Protein AF-A0A5C8FBL2-F1 (afdb_monomer)

Structure (mmCIF, N/CA/C/O backbone):
data_AF-A0A5C8FBL2-F1
#
_entry.id   AF-A0A5C8FBL2-F1
#
loop_
_atom_site.group_PDB
_atom_site.id
_atom_site.type_symbol
_atom_site.label_atom_id
_atom_site.label_alt_id
_atom_site.label_comp_id
_atom_site.label_asym_id
_atom_site.label_entity_id
_atom_site.label_seq_id
_atom_site.pdbx_PDB_ins_code
_atom_site.Cartn_x
_atom_site.Cartn_y
_atom_site.Cartn_z
_atom_site.occupancy
_atom_site.B_iso_or_equiv
_atom_site.auth_seq_id
_atom_site.auth_comp_id
_atom_site.auth_asym_id
_atom_site.auth_atom_id
_atom_site.pdbx_PDB_model_num
ATOM 1 N N . MET A 1 1 ? 19.009 10.288 -19.317 1.00 45.19 1 MET A N 1
ATOM 2 C CA . MET A 1 1 ? 18.402 11.246 -18.368 1.00 45.19 1 MET A CA 1
ATOM 3 C C . MET A 1 1 ? 18.361 10.587 -16.995 1.00 45.19 1 MET A C 1
ATOM 5 O O . MET A 1 1 ? 17.644 9.610 -16.837 1.00 45.19 1 MET A O 1
ATOM 9 N N . PHE A 1 2 ? 19.186 11.027 -16.040 1.00 55.94 2 PHE A N 1
ATOM 10 C CA . PHE A 1 2 ? 19.193 10.466 -14.682 1.00 55.94 2 PHE A CA 1
ATOM 11 C C . PHE A 1 2 ? 18.288 11.316 -13.788 1.00 55.94 2 PHE A C 1
ATOM 13 O O . PHE A 1 2 ? 18.667 12.413 -13.385 1.00 55.94 2 PHE A O 1
ATOM 20 N N . SER A 1 3 ? 17.079 10.833 -13.503 1.00 75.19 3 SER A N 1
ATOM 21 C CA . SER A 1 3 ? 16.195 11.489 -12.539 1.00 75.19 3 SER A CA 1
ATOM 22 C C . SER A 1 3 ? 16.611 11.152 -11.111 1.00 75.19 3 SER A C 1
ATOM 24 O O . SER A 1 3 ? 16.974 10.019 -10.788 1.00 75.19 3 SER A O 1
ATOM 26 N N . ARG A 1 4 ? 16.549 12.152 -10.226 1.00 79.38 4 ARG A N 1
ATOM 27 C CA . ARG A 1 4 ? 16.764 11.950 -8.787 1.00 79.38 4 ARG A CA 1
ATOM 28 C C . ARG A 1 4 ? 15.581 11.253 -8.114 1.00 79.38 4 ARG A C 1
ATOM 30 O O . ARG A 1 4 ? 15.785 10.664 -7.059 1.00 79.38 4 ARG A O 1
ATOM 37 N N . ARG A 1 5 ? 14.389 11.315 -8.722 1.00 85.44 5 ARG A N 1
ATOM 38 C CA . ARG A 1 5 ? 13.116 10.879 -8.122 1.00 85.44 5 ARG A CA 1
ATOM 39 C C . ARG A 1 5 ? 12.442 9.703 -8.819 1.00 85.44 5 ARG A C 1
ATOM 41 O O . ARG A 1 5 ? 11.490 9.153 -8.282 1.00 85.44 5 ARG A O 1
ATOM 48 N N . VAL A 1 6 ? 12.934 9.307 -9.989 1.00 90.56 6 VAL A N 1
ATOM 49 C CA . VAL A 1 6 ? 12.364 8.201 -10.761 1.00 90.56 6 VAL A CA 1
ATOM 50 C C . VAL A 1 6 ? 13.478 7.305 -11.282 1.00 90.56 6 VAL A C 1
ATOM 52 O O . VAL A 1 6 ? 14.479 7.777 -11.825 1.00 90.56 6 VAL A O 1
ATOM 55 N N . LEU A 1 7 ? 13.289 6.004 -11.117 1.00 92.06 7 LEU A N 1
ATOM 56 C CA . LEU A 1 7 ? 14.127 4.948 -11.654 1.00 92.06 7 LEU A CA 1
ATOM 57 C C . LEU A 1 7 ? 13.420 4.312 -12.857 1.00 92.06 7 LEU A C 1
ATOM 59 O O . LEU A 1 7 ? 12.283 3.859 -12.742 1.00 92.06 7 LEU A O 1
ATOM 63 N N . LEU A 1 8 ? 14.106 4.254 -14.000 1.00 92.50 8 LEU A N 1
ATOM 64 C CA . LEU A 1 8 ? 13.630 3.530 -15.177 1.00 92.50 8 LEU A CA 1
ATOM 65 C C . LEU A 1 8 ? 13.974 2.042 -15.043 1.00 92.50 8 LEU A C 1
ATOM 67 O O . LEU A 1 8 ? 15.145 1.675 -15.013 1.00 92.50 8 LEU A O 1
ATOM 71 N N . GLY A 1 9 ? 12.945 1.209 -14.968 1.00 94.00 9 GLY A N 1
ATOM 72 C CA . GLY A 1 9 ? 13.000 -0.245 -14.980 1.00 94.00 9 GLY A CA 1
ATOM 73 C C . GLY A 1 9 ? 12.877 -0.858 -16.376 1.00 94.00 9 GLY A C 1
ATOM 74 O O . GLY A 1 9 ? 12.792 -0.179 -17.404 1.00 94.00 9 GLY A O 1
ATOM 75 N N . LYS A 1 10 ? 12.843 -2.190 -16.405 1.00 94.94 10 LYS A N 1
ATOM 76 C CA . LYS A 1 10 ? 12.620 -2.991 -17.612 1.00 94.94 10 LYS A CA 1
ATOM 77 C C . LYS A 1 10 ? 11.226 -2.738 -18.177 1.00 94.94 10 LYS A C 1
ATOM 79 O O . LYS A 1 10 ? 10.290 -2.392 -17.457 1.00 94.94 10 LYS A O 1
ATOM 84 N N . TYR A 1 11 ? 11.097 -2.909 -19.491 1.00 93.38 11 TYR A N 1
ATOM 85 C CA . TYR A 1 11 ? 9.841 -2.721 -20.222 1.00 93.38 11 TYR A CA 1
ATOM 86 C C . TYR A 1 11 ? 9.174 -1.362 -19.969 1.00 93.38 11 TYR A C 1
ATOM 88 O O . TYR A 1 11 ? 7.957 -1.271 -20.034 1.00 93.38 11 TYR A O 1
ATOM 96 N N . LYS A 1 12 ? 9.960 -0.307 -19.704 1.00 91.19 12 LYS A N 1
ATOM 97 C CA . LYS A 1 12 ? 9.512 1.063 -19.392 1.00 91.19 12 LYS A CA 1
ATOM 98 C C . LYS A 1 12 ? 8.779 1.236 -18.051 1.00 91.19 12 LYS A C 1
ATOM 100 O O . LYS A 1 12 ? 8.157 2.273 -17.857 1.00 91.19 12 LYS A O 1
ATOM 105 N N . TRP A 1 13 ? 8.820 0.274 -17.129 1.00 94.06 13 TRP A N 1
ATOM 106 C CA . TRP A 1 13 ? 8.268 0.489 -15.785 1.00 94.06 13 TRP A CA 1
ATOM 107 C C . TRP A 1 13 ? 9.026 1.601 -15.066 1.00 94.06 13 TRP A C 1
ATOM 109 O O . TRP A 1 13 ? 10.252 1.586 -15.036 1.00 94.06 13 TRP A O 1
ATOM 119 N N . LEU A 1 14 ? 8.314 2.565 -14.492 1.00 93.69 14 LEU A N 1
ATOM 120 C CA . LEU A 1 14 ? 8.909 3.614 -13.670 1.00 93.69 14 LEU A CA 1
ATOM 121 C C . LEU A 1 14 ? 8.755 3.241 -12.198 1.00 93.69 14 LEU A C 1
ATOM 123 O O . LEU A 1 14 ? 7.712 2.733 -11.794 1.00 93.69 14 LEU A O 1
ATOM 127 N N . PHE A 1 15 ? 9.780 3.489 -11.393 1.00 93.44 15 PHE A N 1
ATOM 128 C CA . PHE A 1 15 ? 9.751 3.266 -9.950 1.00 93.44 15 PHE A CA 1
ATOM 129 C C . PHE A 1 15 ? 10.125 4.539 -9.211 1.00 93.44 15 PHE A C 1
ATOM 131 O O . PHE A 1 15 ? 11.036 5.261 -9.626 1.00 93.44 15 PHE A O 1
ATOM 138 N N . PHE A 1 16 ? 9.426 4.807 -8.111 1.00 89.00 16 PHE A N 1
ATOM 139 C CA . PHE A 1 16 ? 9.703 5.979 -7.303 1.00 89.00 16 PHE A CA 1
ATOM 140 C C . PHE A 1 16 ? 11.086 5.844 -6.664 1.00 89.00 16 PHE A C 1
ATOM 142 O O . PHE A 1 16 ? 11.504 4.761 -6.252 1.00 89.00 16 PHE A O 1
ATOM 149 N N . LYS A 1 17 ? 11.818 6.951 -6.594 1.00 86.06 17 LYS A N 1
ATOM 150 C CA . LYS A 1 17 ? 13.117 7.037 -5.936 1.00 86.06 17 LYS A CA 1
ATOM 151 C C . LYS A 1 17 ? 13.043 8.133 -4.883 1.00 86.06 17 LYS A C 1
ATOM 153 O O . LYS A 1 17 ? 12.970 9.314 -5.200 1.00 86.06 17 LYS A O 1
ATOM 158 N N . ASN A 1 18 ? 13.107 7.730 -3.623 1.00 78.88 18 ASN A N 1
ATOM 159 C CA . ASN A 1 18 ? 13.387 8.615 -2.494 1.00 78.88 18 ASN A CA 1
ATOM 160 C C . ASN A 1 18 ? 14.796 8.289 -1.966 1.00 78.88 18 ASN A C 1
ATOM 162 O O . ASN A 1 18 ? 15.299 7.199 -2.281 1.00 78.88 18 ASN A O 1
ATOM 166 N N . PRO A 1 19 ? 15.456 9.155 -1.170 1.00 78.38 19 PRO A N 1
ATOM 167 C CA . PRO A 1 19 ? 16.678 8.771 -0.483 1.00 78.38 19 PRO A CA 1
ATOM 168 C C . PRO A 1 19 ? 16.493 7.432 0.227 1.00 78.38 19 PRO A C 1
ATOM 170 O O . PRO A 1 19 ? 15.498 7.211 0.919 1.00 78.38 19 PRO A O 1
ATOM 173 N N . ASN A 1 20 ? 17.451 6.534 0.022 1.00 84.31 20 ASN A N 1
ATOM 174 C CA . ASN A 1 20 ? 17.518 5.211 0.630 1.00 84.31 20 ASN A CA 1
ATOM 175 C C . ASN A 1 20 ? 16.462 4.200 0.148 1.00 84.31 20 ASN A C 1
ATOM 177 O O . ASN A 1 20 ? 16.503 3.053 0.580 1.00 84.31 20 ASN A O 1
ATOM 181 N N . LEU A 1 21 ? 15.509 4.559 -0.725 1.00 86.00 21 LEU A N 1
ATOM 182 C CA . LEU A 1 21 ? 14.462 3.618 -1.156 1.00 86.00 21 LEU A CA 1
ATOM 183 C C . LEU A 1 21 ? 15.029 2.492 -2.034 1.00 86.00 21 LEU A C 1
ATOM 185 O O . LEU A 1 21 ? 14.614 1.341 -1.918 1.00 86.00 21 LEU A O 1
ATOM 189 N N . THR A 1 22 ? 16.023 2.803 -2.872 1.00 88.38 22 THR A N 1
ATOM 190 C CA . THR A 1 22 ? 16.738 1.788 -3.661 1.00 88.38 22 THR A CA 1
ATOM 191 C C . THR A 1 22 ? 17.572 0.882 -2.757 1.00 88.38 22 THR A C 1
ATOM 193 O O . THR A 1 22 ? 17.594 -0.328 -2.942 1.00 88.38 22 THR A O 1
ATOM 196 N N . GLU A 1 23 ? 18.208 1.443 -1.737 1.00 89.69 23 GLU A N 1
ATOM 197 C CA . GLU A 1 23 ? 19.008 0.730 -0.748 1.00 89.69 23 GLU A CA 1
ATOM 198 C C . GLU A 1 23 ? 18.137 -0.182 0.131 1.00 89.69 23 GLU A C 1
ATOM 200 O O . GLU A 1 23 ? 18.493 -1.340 0.365 1.00 89.69 23 GLU A O 1
ATOM 205 N N . LYS A 1 24 ? 16.950 0.293 0.531 1.00 88.81 24 LYS A N 1
ATOM 206 C CA . LYS A 1 24 ? 15.897 -0.505 1.178 1.00 88.81 24 LYS A CA 1
ATOM 207 C C . LYS A 1 24 ? 15.400 -1.622 0.264 1.00 88.81 24 LYS A C 1
ATOM 209 O O . LYS A 1 24 ? 15.220 -2.745 0.725 1.00 88.81 24 LYS A O 1
ATOM 214 N N . TYR A 1 25 ? 15.218 -1.349 -1.030 1.00 91.00 25 TYR A N 1
ATOM 215 C CA . TYR A 1 25 ? 14.858 -2.378 -2.006 1.00 91.00 25 TYR A CA 1
ATOM 216 C C . TYR A 1 25 ? 15.944 -3.450 -2.147 1.00 91.00 25 TYR A C 1
ATOM 218 O O . TYR A 1 25 ? 15.632 -4.641 -2.145 1.00 91.00 25 TYR A O 1
ATOM 226 N N . ILE A 1 26 ? 17.215 -3.039 -2.224 1.00 91.38 26 ILE A N 1
ATOM 227 C CA . ILE A 1 26 ? 18.372 -3.944 -2.237 1.00 91.38 26 ILE A CA 1
ATOM 228 C C . ILE A 1 26 ? 18.407 -4.787 -0.955 1.00 91.38 26 ILE A C 1
ATOM 230 O O . ILE A 1 26 ? 18.824 -5.941 -1.009 1.00 91.38 26 ILE A O 1
ATOM 234 N N . GLY A 1 27 ? 17.940 -4.250 0.175 1.00 89.25 27 GLY A N 1
ATOM 235 C CA . GLY A 1 27 ? 17.981 -4.911 1.479 1.00 89.25 27 GLY A CA 1
ATOM 236 C C . GLY A 1 27 ? 19.281 -4.624 2.226 1.00 89.25 27 GLY A C 1
ATOM 237 O O . GLY A 1 27 ? 19.871 -5.521 2.819 1.00 89.25 27 GLY A O 1
ATOM 238 N N . ILE A 1 28 ? 19.780 -3.388 2.144 1.00 89.06 28 ILE A N 1
ATOM 239 C CA . ILE A 1 28 ? 20.932 -2.949 2.935 1.00 89.06 28 ILE A CA 1
ATOM 240 C C . ILE A 1 28 ? 20.455 -2.655 4.363 1.00 89.06 28 ILE A C 1
ATOM 242 O O . ILE A 1 28 ? 19.719 -1.696 4.587 1.00 89.06 28 ILE A O 1
ATOM 246 N N . GLU A 1 29 ? 20.910 -3.463 5.323 1.00 85.50 29 GLU A N 1
ATOM 247 C CA . GLU A 1 29 ? 20.435 -3.473 6.717 1.00 85.50 29 GLU A CA 1
ATOM 248 C C . GLU A 1 29 ? 20.461 -2.106 7.402 1.00 85.50 29 GLU A C 1
ATOM 250 O O . GLU A 1 29 ? 19.512 -1.762 8.095 1.00 85.50 29 GLU A O 1
ATOM 255 N N . LYS A 1 30 ? 21.488 -1.285 7.141 1.00 88.69 30 LYS A N 1
ATOM 256 C CA . LYS A 1 30 ? 21.614 0.077 7.691 1.00 88.69 30 LYS A CA 1
ATOM 257 C C . LYS A 1 30 ? 20.391 0.969 7.419 1.00 88.69 30 LYS A C 1
ATOM 259 O O . LYS A 1 30 ? 20.185 1.944 8.132 1.00 88.69 30 LYS A O 1
ATOM 264 N N . TYR A 1 31 ? 19.621 0.679 6.371 1.00 87.50 31 TYR A N 1
ATOM 265 C CA . TYR A 1 31 ? 18.442 1.459 5.994 1.00 87.50 31 TYR A CA 1
ATOM 266 C C . TYR A 1 31 ? 17.117 0.815 6.421 1.00 87.50 31 TYR A C 1
ATOM 268 O O . TYR A 1 31 ? 16.059 1.368 6.113 1.00 87.50 31 TYR A O 1
ATOM 276 N N . ASN A 1 32 ? 17.155 -0.334 7.099 1.00 87.75 32 ASN A N 1
ATOM 277 C CA . ASN A 1 32 ? 15.985 -0.901 7.761 1.00 87.75 32 ASN A CA 1
ATOM 278 C C . ASN A 1 32 ? 15.735 -0.204 9.102 1.00 87.75 32 ASN A C 1
ATOM 280 O O . ASN A 1 32 ? 16.601 0.494 9.625 1.00 87.75 32 ASN A O 1
ATOM 284 N N . PHE A 1 33 ? 14.538 -0.413 9.648 1.00 91.44 33 PHE A N 1
ATOM 285 C CA . PHE A 1 33 ? 14.195 0.068 10.979 1.00 91.44 33 PHE A CA 1
ATOM 286 C C . PHE A 1 33 ? 15.082 -0.593 12.036 1.00 91.44 33 PHE A C 1
ATOM 288 O O . PHE A 1 33 ? 15.232 -1.816 12.064 1.00 91.44 33 PHE A O 1
ATOM 295 N N . THR A 1 34 ? 15.639 0.224 12.917 1.00 94.25 34 THR A N 1
ATOM 296 C CA . THR A 1 34 ? 16.277 -0.224 14.153 1.00 94.25 34 THR A CA 1
ATOM 297 C C . THR A 1 34 ? 15.224 -0.697 15.154 1.00 94.25 34 THR A C 1
ATOM 299 O O . THR A 1 34 ? 14.073 -0.264 15.115 1.00 94.25 34 THR A O 1
ATOM 302 N N . GLU A 1 35 ? 15.620 -1.534 16.111 1.00 95.56 35 GLU A N 1
ATOM 303 C CA . GLU A 1 35 ? 14.730 -1.976 17.193 1.00 95.56 35 GLU A CA 1
ATOM 304 C C . GLU A 1 35 ? 14.133 -0.792 17.969 1.00 95.56 35 GLU A C 1
ATOM 306 O O . GLU A 1 35 ? 12.939 -0.771 18.251 1.00 95.56 35 GLU A O 1
ATOM 311 N N . LYS A 1 36 ? 14.929 0.256 18.217 1.00 97.69 36 LYS A N 1
ATOM 312 C CA . LYS A 1 36 ? 14.452 1.487 18.860 1.00 97.69 36 LYS A CA 1
ATOM 313 C C . LYS A 1 36 ? 13.371 2.197 18.037 1.00 97.69 36 LYS A C 1
ATOM 315 O O . LYS A 1 36 ? 12.401 2.684 18.609 1.00 97.69 36 LYS A O 1
ATOM 320 N N . GLU A 1 37 ? 13.526 2.281 16.715 1.00 97.44 37 GLU A N 1
ATOM 321 C CA . GLU A 1 37 ? 12.506 2.877 15.838 1.00 97.44 37 GLU A CA 1
ATOM 322 C C . GLU A 1 37 ? 11.222 2.038 15.813 1.00 97.44 37 GLU A C 1
ATOM 324 O O . GLU A 1 37 ? 10.128 2.602 15.851 1.00 97.44 37 GLU A O 1
ATOM 329 N N . LEU A 1 38 ? 11.350 0.707 15.805 1.00 98.19 38 LEU A N 1
ATOM 330 C CA . LEU A 1 38 ? 10.217 -0.217 15.887 1.00 98.19 38 LEU A CA 1
ATOM 331 C C . LEU A 1 38 ? 9.467 -0.078 17.222 1.00 98.19 38 LEU A C 1
ATOM 333 O O . LEU A 1 38 ? 8.241 0.034 17.223 1.00 98.19 38 LEU A O 1
ATOM 337 N N . GLU A 1 39 ? 10.189 -0.000 18.342 1.00 98.50 39 GLU A N 1
ATOM 338 C CA . GLU A 1 39 ? 9.628 0.230 19.679 1.00 98.50 39 GLU A CA 1
ATOM 339 C C . GLU A 1 39 ? 8.892 1.574 19.772 1.00 98.50 39 GLU A C 1
ATOM 341 O O . GLU A 1 39 ? 7.763 1.636 20.262 1.00 98.50 39 GLU A O 1
ATOM 346 N N . ILE A 1 40 ? 9.484 2.655 19.249 1.00 98.50 40 ILE A N 1
ATOM 347 C CA . ILE A 1 40 ? 8.837 3.976 19.210 1.00 98.50 40 ILE A CA 1
ATOM 348 C C . ILE A 1 40 ? 7.538 3.912 18.403 1.00 98.50 40 ILE A C 1
ATOM 350 O O . ILE A 1 40 ? 6.496 4.375 18.869 1.00 98.50 40 ILE A O 1
ATOM 354 N N . ALA A 1 41 ? 7.576 3.325 17.206 1.00 98.31 41 ALA A N 1
ATOM 355 C CA . ALA A 1 41 ? 6.398 3.233 16.355 1.00 98.31 41 ALA A CA 1
ATOM 356 C C . ALA A 1 41 ? 5.294 2.368 16.985 1.00 98.31 41 ALA A C 1
ATOM 358 O O . ALA A 1 41 ? 4.127 2.761 16.963 1.00 98.31 41 ALA A O 1
ATOM 359 N N . LYS A 1 42 ? 5.659 1.243 17.614 1.00 98.62 42 LYS A N 1
ATOM 360 C CA . LYS A 1 42 ? 4.743 0.396 18.390 1.00 98.62 42 LYS A CA 1
ATOM 361 C C . LYS A 1 42 ? 4.052 1.188 19.496 1.00 98.62 42 LYS A C 1
ATOM 363 O O . LYS A 1 42 ? 2.826 1.187 19.563 1.00 98.62 42 LYS A O 1
ATOM 368 N N . ASN A 1 43 ? 4.817 1.899 20.323 1.00 98.56 43 ASN A N 1
ATOM 369 C CA . ASN A 1 43 ? 4.267 2.658 21.448 1.00 98.56 43 ASN A CA 1
ATOM 370 C C . ASN A 1 43 ? 3.352 3.798 20.977 1.00 98.56 43 ASN A C 1
ATOM 372 O O . ASN A 1 43 ? 2.297 4.015 21.570 1.00 98.56 43 ASN A O 1
ATOM 376 N N . ASN A 1 44 ? 3.693 4.465 19.871 1.00 98.50 44 ASN A N 1
ATOM 377 C CA . ASN A 1 44 ? 2.837 5.488 19.269 1.00 98.50 44 ASN A CA 1
ATOM 378 C C . ASN A 1 44 ? 1.511 4.906 18.755 1.00 98.50 44 ASN A C 1
ATOM 380 O O . ASN A 1 44 ? 0.454 5.491 18.988 1.00 98.50 44 ASN A O 1
ATOM 384 N N . LEU A 1 45 ? 1.553 3.752 18.080 1.00 98.44 45 LEU A N 1
ATOM 385 C CA . LEU A 1 45 ? 0.354 3.082 17.572 1.00 98.44 45 LEU A CA 1
ATOM 386 C C . LEU A 1 45 ? -0.542 2.569 18.709 1.00 98.44 45 LEU A C 1
ATOM 388 O O . LEU A 1 45 ? -1.758 2.735 18.635 1.00 98.44 45 LEU A O 1
ATOM 392 N N . ILE A 1 46 ? 0.042 2.003 19.774 1.00 98.56 46 ILE A N 1
ATOM 393 C CA . ILE A 1 46 ? -0.697 1.589 20.978 1.00 98.56 46 ILE A CA 1
ATOM 394 C C . ILE A 1 46 ? -1.362 2.800 21.626 1.00 98.56 46 ILE A C 1
ATOM 396 O O . ILE A 1 46 ? -2.561 2.762 21.885 1.00 98.56 46 ILE A O 1
ATOM 400 N N . HIS A 1 47 ? -0.611 3.885 21.836 1.00 98.50 47 HIS A N 1
ATOM 401 C CA . HIS A 1 47 ? -1.148 5.101 22.435 1.00 98.50 47 HIS A CA 1
ATOM 402 C C . HIS A 1 47 ? -2.328 5.648 21.624 1.00 98.50 47 HIS A C 1
ATOM 404 O O . HIS A 1 47 ? -3.398 5.889 22.177 1.00 98.50 47 HIS A O 1
ATOM 410 N N . PHE A 1 48 ? -2.170 5.768 20.302 1.00 97.94 48 PHE A N 1
ATOM 411 C CA . PHE A 1 48 ? -3.240 6.240 19.424 1.00 97.94 48 PHE A CA 1
ATOM 412 C C . PHE A 1 48 ? -4.482 5.340 19.489 1.00 97.94 48 PHE A C 1
ATOM 414 O O . PHE A 1 48 ? -5.600 5.835 19.642 1.00 97.94 48 PHE A O 1
ATOM 421 N N . ARG A 1 49 ? -4.291 4.015 19.440 1.00 97.75 49 ARG A N 1
ATOM 422 C CA . ARG A 1 49 ? -5.373 3.041 19.607 1.00 97.75 49 ARG A CA 1
ATOM 423 C C . ARG A 1 49 ? -6.080 3.221 20.947 1.00 97.75 49 ARG A C 1
ATOM 425 O O . ARG A 1 49 ? -7.308 3.224 20.980 1.00 97.75 49 ARG A O 1
ATOM 432 N N . ASP A 1 50 ? -5.336 3.350 22.042 1.00 98.25 50 ASP A N 1
ATOM 433 C CA . ASP A 1 50 ? -5.896 3.457 23.391 1.00 98.25 50 ASP A CA 1
ATOM 434 C C . ASP A 1 50 ? -6.721 4.741 23.561 1.00 98.25 50 ASP A C 1
ATOM 436 O O . ASP A 1 50 ? -7.800 4.701 24.158 1.00 98.25 50 ASP A O 1
ATOM 440 N N . GLU A 1 51 ? -6.285 5.863 22.977 1.00 98.31 51 GLU A N 1
ATOM 441 C CA . GLU A 1 51 ? -7.070 7.106 22.962 1.00 98.31 51 GLU A CA 1
ATOM 442 C C . GLU A 1 51 ? -8.384 6.968 22.175 1.00 98.31 51 GLU A C 1
ATOM 444 O O . GLU A 1 51 ? -9.422 7.476 22.610 1.00 98.31 51 GLU A O 1
ATOM 449 N N . LEU A 1 52 ? -8.377 6.246 21.048 1.00 97.00 52 LEU A N 1
ATOM 450 C CA . LEU A 1 52 ? -9.597 5.933 20.294 1.00 97.00 52 LEU A CA 1
ATOM 451 C C . LEU A 1 52 ? -10.520 4.989 21.076 1.00 97.00 52 LEU A C 1
ATOM 453 O O . LEU A 1 52 ? -11.730 5.221 21.155 1.00 97.00 52 LEU A O 1
ATOM 457 N N . LYS A 1 53 ? -9.954 3.984 21.749 1.00 96.81 53 LYS A N 1
ATOM 458 C CA . LYS A 1 53 ? -10.707 3.016 22.555 1.00 96.81 53 LYS A CA 1
ATOM 459 C C . LYS A 1 53 ? -11.436 3.676 23.728 1.00 96.81 53 LYS A C 1
ATOM 461 O O . LYS A 1 53 ? -12.576 3.307 24.002 1.00 96.81 53 LYS A O 1
ATOM 466 N N . LYS A 1 54 ? -10.856 4.706 24.365 1.00 97.88 54 LYS A N 1
ATOM 467 C CA . LYS A 1 54 ? -11.543 5.530 25.392 1.00 97.88 54 LYS A CA 1
ATOM 468 C C . LYS A 1 54 ? -12.825 6.192 24.875 1.00 97.88 54 LYS A C 1
ATOM 470 O O . LYS A 1 54 ? -13.700 6.532 25.665 1.00 97.88 54 LYS A O 1
ATOM 475 N N . LYS A 1 55 ? -12.933 6.383 23.559 1.00 96.44 55 LYS A N 1
ATOM 476 C CA . LYS A 1 55 ? -14.100 6.947 22.866 1.00 96.44 55 LYS A CA 1
ATOM 477 C C . LYS A 1 55 ? -14.964 5.871 22.197 1.00 96.44 55 LYS A C 1
ATOM 479 O O . LYS A 1 55 ? -15.842 6.216 21.414 1.00 96.44 55 LYS A O 1
ATOM 484 N N . ASN A 1 56 ? -14.728 4.591 22.503 1.00 94.81 56 ASN A N 1
ATOM 485 C CA . ASN A 1 56 ? -15.403 3.443 21.898 1.00 94.81 56 ASN A CA 1
ATOM 486 C C . ASN A 1 56 ? -15.238 3.381 20.364 1.00 94.81 56 ASN A C 1
ATOM 488 O O . ASN A 1 56 ? -16.175 3.038 19.643 1.00 94.81 56 ASN A O 1
ATOM 492 N N . ILE A 1 57 ? -14.052 3.756 19.870 1.00 94.38 57 ILE A N 1
ATOM 493 C CA . ILE A 1 57 ? -13.681 3.700 18.452 1.00 94.38 57 ILE A CA 1
ATOM 494 C C . ILE A 1 57 ? -12.645 2.589 18.263 1.00 94.38 57 ILE A C 1
ATOM 496 O O . ILE A 1 57 ? -11.574 2.621 18.873 1.00 94.38 57 ILE A O 1
ATOM 500 N N . ASP A 1 58 ? -12.957 1.627 17.395 1.00 93.81 58 ASP A N 1
ATOM 501 C CA . ASP A 1 58 ? -12.006 0.604 16.963 1.00 93.81 58 ASP A CA 1
ATOM 502 C C . ASP A 1 58 ? -10.961 1.194 16.006 1.00 93.81 58 ASP A C 1
ATOM 504 O O . ASP A 1 58 ? -11.263 2.052 15.175 1.00 93.81 58 ASP A O 1
ATOM 508 N N . PHE A 1 59 ? -9.725 0.700 16.095 1.00 95.88 59 PHE A N 1
ATOM 509 C CA . PHE A 1 59 ? -8.610 1.148 15.263 1.00 95.88 59 PHE A CA 1
ATOM 510 C C . PHE A 1 59 ? -8.083 0.015 14.382 1.00 95.88 59 PHE A C 1
ATOM 512 O O . PHE A 1 59 ? -7.773 -1.077 14.866 1.00 95.88 59 PHE A O 1
ATOM 519 N N . ILE A 1 60 ? -7.948 0.304 13.088 1.00 96.12 60 ILE A N 1
ATOM 520 C CA . ILE A 1 60 ? -7.310 -0.564 12.098 1.00 96.12 60 ILE A CA 1
ATOM 521 C C . ILE A 1 60 ? -6.180 0.232 11.456 1.00 96.12 60 ILE A C 1
ATOM 523 O O . ILE A 1 60 ? -6.381 1.361 11.010 1.00 96.12 60 ILE A O 1
ATOM 527 N N . PHE A 1 61 ? -4.997 -0.370 11.400 1.00 96.88 61 PHE A N 1
ATOM 528 C CA . PHE A 1 61 ? -3.829 0.221 10.768 1.00 96.88 61 PHE A CA 1
ATOM 529 C C . PHE A 1 61 ? -3.597 -0.419 9.397 1.00 96.88 61 PHE A C 1
ATOM 531 O O . PHE A 1 61 ? -3.353 -1.620 9.293 1.00 96.88 61 PHE A O 1
ATOM 538 N N . MET A 1 62 ? -3.702 0.381 8.341 1.00 95.00 62 MET A N 1
ATOM 539 C CA . MET A 1 62 ? -3.587 -0.071 6.955 1.00 95.00 62 MET A CA 1
ATOM 540 C C . MET A 1 62 ? -2.236 0.352 6.372 1.00 95.00 62 MET A C 1
ATOM 542 O O . MET A 1 62 ? -1.799 1.484 6.578 1.00 95.00 62 MET A O 1
ATOM 546 N N . VAL A 1 63 ? -1.567 -0.557 5.664 1.00 95.25 63 VAL A N 1
ATOM 547 C CA . VAL A 1 63 ? -0.230 -0.336 5.100 1.00 95.25 63 VAL A CA 1
ATOM 548 C C . VAL A 1 63 ? -0.234 -0.673 3.613 1.00 95.25 63 VAL A C 1
ATOM 550 O O . VAL A 1 63 ? -0.440 -1.819 3.225 1.00 95.25 63 VAL A O 1
ATOM 553 N N . CYS A 1 64 ? 0.081 0.313 2.778 1.00 93.00 64 CYS A N 1
ATOM 554 C CA . CYS A 1 64 ? 0.164 0.143 1.330 1.00 93.00 64 CYS A CA 1
ATOM 555 C C . CYS A 1 64 ? 1.553 -0.401 0.933 1.00 93.00 64 CYS A C 1
ATOM 557 O O . CYS A 1 64 ? 2.567 0.202 1.294 1.00 93.00 64 CYS A O 1
ATOM 559 N N . PRO A 1 65 ? 1.664 -1.524 0.199 1.00 93.81 65 PRO A N 1
ATOM 560 C CA . PRO A 1 65 ? 2.963 -2.042 -0.231 1.00 93.81 65 PRO A CA 1
ATOM 561 C C . PRO A 1 65 ? 3.573 -1.190 -1.352 1.00 93.81 65 PRO A C 1
ATOM 563 O O . PRO A 1 65 ? 2.878 -0.812 -2.298 1.00 93.81 65 PRO A O 1
ATOM 566 N N . ASP A 1 66 ? 4.888 -0.951 -1.319 1.00 91.69 66 ASP A N 1
ATOM 567 C CA . ASP A 1 66 ? 5.542 -0.239 -2.423 1.00 91.69 66 ASP A CA 1
ATOM 568 C C . ASP A 1 66 ? 5.542 -1.083 -3.706 1.00 91.69 66 ASP A C 1
ATOM 570 O O . ASP A 1 66 ? 5.895 -2.272 -3.706 1.00 91.69 66 ASP A O 1
ATOM 574 N N . LYS A 1 67 ? 5.284 -0.423 -4.840 1.00 94.56 67 LYS A N 1
ATOM 575 C CA . LYS A 1 67 ? 5.239 -1.035 -6.177 1.00 94.56 67 LYS A CA 1
ATOM 576 C C . LYS A 1 67 ? 6.456 -1.901 -6.504 1.00 94.56 67 LYS A C 1
ATOM 578 O O . LYS A 1 67 ? 6.318 -2.976 -7.079 1.00 94.56 67 LYS A O 1
ATOM 583 N N . GLN A 1 68 ? 7.653 -1.459 -6.125 1.00 93.00 68 GLN A N 1
ATOM 584 C CA . GLN A 1 68 ? 8.915 -2.175 -6.359 1.00 93.00 68 GLN A CA 1
ATOM 585 C C . GLN A 1 68 ? 8.987 -3.551 -5.678 1.00 93.00 68 GLN A C 1
ATOM 587 O O . GLN A 1 68 ? 9.689 -4.436 -6.164 1.00 93.00 68 GLN A O 1
ATOM 592 N N . PHE A 1 69 ? 8.251 -3.767 -4.583 1.00 93.38 69 PHE A N 1
ATOM 593 C CA . PHE A 1 69 ? 8.208 -5.058 -3.895 1.00 93.38 69 PHE A CA 1
ATOM 594 C C . PHE A 1 69 ? 7.149 -6.008 -4.453 1.00 93.38 69 PHE A C 1
ATOM 596 O O . PHE A 1 69 ? 7.280 -7.215 -4.260 1.00 93.38 69 PHE A O 1
ATOM 603 N N . ILE A 1 70 ? 6.163 -5.486 -5.186 1.00 96.06 70 ILE A N 1
ATOM 604 C CA . ILE A 1 70 ? 5.197 -6.283 -5.951 1.00 96.06 70 ILE A CA 1
ATOM 605 C C . ILE A 1 70 ? 5.773 -6.623 -7.333 1.00 96.06 70 ILE A C 1
ATOM 607 O O . ILE A 1 70 ? 5.780 -7.776 -7.755 1.00 96.06 70 ILE A O 1
ATOM 611 N N . TYR A 1 71 ? 6.344 -5.632 -8.017 1.00 96.12 71 TYR A N 1
ATOM 612 C CA . TYR A 1 71 ? 6.819 -5.712 -9.398 1.00 96.12 71 TYR A CA 1
ATOM 613 C C . TYR A 1 71 ? 8.349 -5.759 -9.526 1.00 96.12 71 TYR A C 1
ATOM 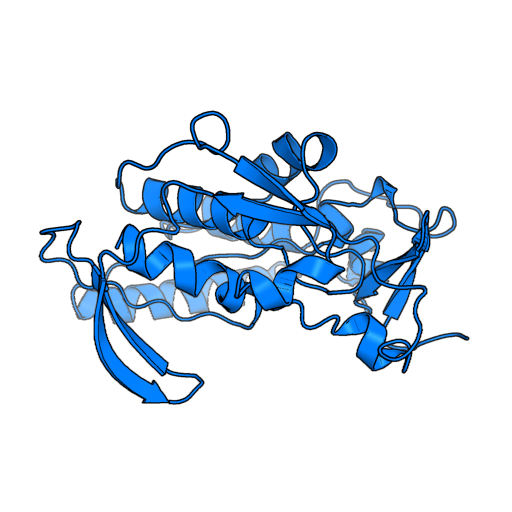615 O O . TYR A 1 71 ? 8.936 -5.205 -10.458 1.00 96.12 71 TYR A O 1
ATOM 623 N N . SER A 1 72 ? 9.009 -6.489 -8.624 1.00 94.31 72 SER A N 1
ATOM 624 C CA . SER A 1 72 ? 10.472 -6.657 -8.597 1.00 94.31 72 SER A CA 1
ATOM 625 C C . SER A 1 72 ? 11.056 -7.178 -9.917 1.00 94.31 72 SER A C 1
ATOM 627 O O . SER A 1 72 ? 12.160 -6.792 -10.297 1.00 94.31 72 SER A O 1
ATOM 629 N N . LYS A 1 73 ? 10.300 -7.991 -10.672 1.00 94.81 73 LYS A N 1
ATOM 630 C CA . LYS A 1 73 ? 10.712 -8.514 -11.988 1.00 94.81 73 LYS A CA 1
ATOM 631 C C . LYS A 1 73 ? 10.980 -7.424 -13.028 1.00 94.81 73 LYS A C 1
ATOM 633 O O . LYS A 1 73 ? 11.689 -7.690 -13.996 1.00 94.81 73 LYS A O 1
ATOM 638 N N . TYR A 1 74 ? 10.443 -6.217 -12.838 1.00 96.31 74 TYR A N 1
ATOM 639 C CA . TYR A 1 74 ? 10.666 -5.078 -13.727 1.00 96.31 74 TYR A CA 1
ATOM 640 C C . TYR A 1 74 ? 11.753 -4.118 -13.223 1.00 96.31 74 TYR A C 1
ATOM 642 O O . TYR A 1 74 ? 12.083 -3.164 -13.923 1.00 96.31 74 TYR A O 1
ATOM 650 N N . MET A 1 75 ? 12.366 -4.367 -12.063 1.00 94.88 75 MET A N 1
ATOM 651 C CA . MET A 1 75 ? 13.525 -3.592 -11.607 1.00 94.88 75 MET A CA 1
ATOM 652 C C . MET A 1 75 ? 14.753 -3.854 -12.501 1.00 94.88 75 MET A C 1
ATOM 654 O O . MET A 1 75 ? 14.886 -4.960 -13.031 1.00 94.88 75 MET A O 1
ATOM 658 N N . PRO A 1 76 ? 15.655 -2.873 -12.698 1.00 93.88 76 PRO A N 1
ATOM 659 C CA . PRO A 1 76 ? 16.856 -3.054 -13.515 1.00 93.88 76 PRO A CA 1
ATOM 660 C C . PRO A 1 76 ? 17.779 -4.163 -13.002 1.00 93.88 76 PRO A C 1
ATOM 662 O O . PRO A 1 76 ? 17.996 -4.275 -11.798 1.00 93.88 76 PRO A O 1
ATOM 665 N N . ASP A 1 77 ? 18.411 -4.911 -13.910 1.00 92.69 77 ASP A N 1
ATOM 666 C CA . ASP A 1 77 ? 19.252 -6.069 -13.553 1.00 92.69 77 ASP A CA 1
ATOM 667 C C . ASP A 1 77 ? 20.517 -5.693 -12.758 1.00 92.69 77 ASP A C 1
ATOM 669 O O . ASP A 1 77 ? 21.072 -6.515 -12.026 1.00 92.69 77 ASP A O 1
ATOM 673 N N . TYR A 1 78 ? 20.960 -4.434 -12.854 1.00 91.50 78 TYR A N 1
ATOM 674 C CA . TYR A 1 78 ? 22.074 -3.913 -12.057 1.00 91.50 78 TYR A CA 1
ATOM 675 C C . TYR A 1 78 ? 21.693 -3.637 -10.590 1.00 91.50 78 TYR A C 1
ATOM 677 O O . TYR A 1 78 ? 22.580 -3.477 -9.753 1.00 91.50 78 TYR A O 1
ATOM 685 N N . ILE A 1 79 ? 20.398 -3.607 -10.248 1.00 91.81 79 ILE A N 1
ATOM 686 C CA . ILE A 1 79 ? 19.905 -3.462 -8.871 1.00 91.81 79 ILE A CA 1
ATOM 687 C C . ILE A 1 79 ? 19.551 -4.849 -8.341 1.00 91.81 79 ILE A C 1
ATOM 689 O O . ILE A 1 79 ? 18.419 -5.324 -8.444 1.00 91.81 79 ILE A O 1
ATOM 693 N N . LYS A 1 80 ? 20.551 -5.509 -7.758 1.00 89.19 80 LYS A N 1
ATOM 694 C CA . LYS A 1 80 ? 20.400 -6.858 -7.210 1.00 89.19 80 LYS A CA 1
ATOM 695 C C . LYS A 1 80 ? 19.834 -6.811 -5.798 1.00 89.19 80 LYS A C 1
ATOM 697 O O . LYS A 1 80 ? 20.402 -6.185 -4.907 1.00 89.19 80 LYS A O 1
ATOM 702 N N . ARG A 1 81 ? 18.720 -7.509 -5.600 1.00 88.88 81 ARG A N 1
ATOM 703 C CA . ARG A 1 81 ? 18.048 -7.637 -4.309 1.00 88.88 81 ARG A CA 1
ATOM 704 C C . ARG A 1 81 ? 18.702 -8.742 -3.477 1.00 88.88 81 ARG A C 1
ATOM 706 O O . ARG A 1 81 ? 18.868 -9.852 -3.970 1.00 88.88 81 ARG A O 1
ATOM 713 N N . LYS A 1 82 ? 19.062 -8.436 -2.228 1.00 87.50 82 LYS A N 1
ATOM 714 C CA . LYS A 1 82 ? 19.684 -9.374 -1.277 1.00 87.50 82 LYS A CA 1
ATOM 715 C C . LYS A 1 82 ? 18.667 -10.170 -0.459 1.00 87.50 82 LYS A C 1
ATOM 717 O O . LYS A 1 82 ? 18.980 -11.269 -0.027 1.00 87.50 82 LYS A O 1
ATOM 722 N N . SER A 1 83 ? 17.468 -9.626 -0.241 1.00 81.38 83 SER A N 1
ATOM 723 C CA . SER A 1 83 ? 16.423 -10.251 0.581 1.00 81.38 83 SER A CA 1
ATOM 724 C C . SER A 1 83 ? 15.035 -10.045 -0.013 1.00 81.38 83 SER A C 1
ATOM 726 O O . SER A 1 83 ? 14.724 -8.968 -0.519 1.00 81.38 83 SER A O 1
ATOM 728 N N . THR A 1 84 ? 14.177 -11.061 0.080 1.00 79.06 84 THR A N 1
ATOM 729 C CA . THR A 1 84 ? 12.755 -10.991 -0.297 1.00 79.06 84 THR A CA 1
ATOM 730 C C . THR A 1 84 ? 11.893 -10.275 0.747 1.00 79.06 84 THR A C 1
ATOM 732 O O . THR A 1 84 ? 10.827 -9.758 0.388 1.00 79.06 84 THR A O 1
ATOM 735 N N . LYS A 1 85 ? 12.379 -10.161 1.991 1.00 82.94 85 LYS A N 1
ATOM 736 C CA . LYS A 1 85 ? 11.767 -9.387 3.078 1.00 82.94 85 LYS A CA 1
ATOM 737 C C . LYS A 1 85 ? 12.277 -7.944 3.036 1.00 82.94 85 LYS A C 1
ATOM 739 O O . LYS A 1 85 ? 13.474 -7.710 2.876 1.00 82.94 85 LYS A O 1
ATOM 744 N N . ASN A 1 86 ? 11.371 -6.978 3.109 1.00 86.38 86 ASN A N 1
ATOM 745 C CA . ASN A 1 86 ? 11.677 -5.549 3.092 1.00 86.38 86 ASN A CA 1
ATOM 746 C C . ASN A 1 86 ? 11.400 -4.892 4.456 1.00 86.38 86 ASN A C 1
ATOM 748 O O . ASN A 1 86 ? 10.831 -5.514 5.352 1.00 86.38 86 ASN A O 1
ATOM 752 N N . GLY A 1 87 ? 11.804 -3.628 4.616 1.00 89.19 87 GLY A N 1
ATOM 753 C CA . GLY A 1 87 ? 11.584 -2.877 5.857 1.00 89.19 87 GLY A CA 1
ATOM 754 C C . GLY A 1 87 ? 10.109 -2.778 6.266 1.00 89.19 87 GLY A C 1
ATOM 755 O O . GLY A 1 87 ? 9.811 -2.867 7.452 1.00 89.19 87 GLY A O 1
ATOM 756 N N . THR A 1 88 ? 9.187 -2.663 5.307 1.00 92.81 88 THR A N 1
ATOM 757 C CA . THR A 1 88 ? 7.737 -2.659 5.563 1.00 92.81 88 THR A CA 1
ATOM 758 C C . THR A 1 88 ? 7.255 -4.009 6.088 1.00 92.81 88 THR A C 1
ATOM 760 O O . THR A 1 88 ? 6.469 -4.042 7.026 1.00 92.81 88 THR A O 1
ATOM 763 N N . ASP A 1 89 ? 7.767 -5.124 5.560 1.00 94.38 89 ASP A N 1
ATOM 764 C CA . ASP A 1 89 ? 7.454 -6.465 6.064 1.00 94.38 89 ASP A CA 1
ATOM 765 C C . ASP A 1 89 ? 7.951 -6.640 7.503 1.00 94.38 89 ASP A C 1
ATOM 767 O O . ASP A 1 89 ? 7.218 -7.146 8.345 1.00 94.38 89 ASP A O 1
ATOM 771 N N . ILE 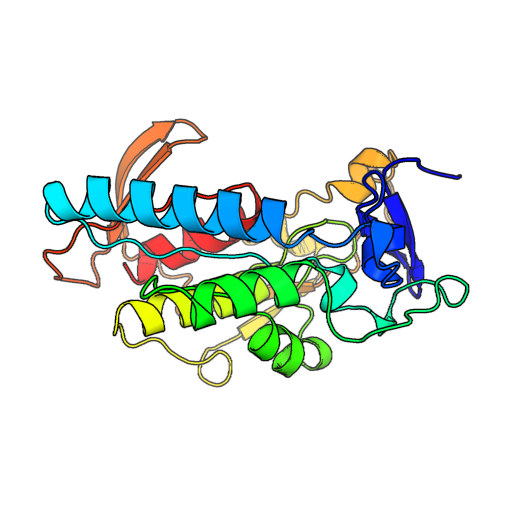A 1 90 ? 9.182 -6.191 7.791 1.00 94.19 90 ILE A N 1
ATOM 772 C CA . ILE A 1 90 ? 9.757 -6.207 9.146 1.00 94.19 90 ILE A CA 1
ATOM 773 C C . ILE A 1 90 ? 8.873 -5.398 10.095 1.00 94.19 90 ILE A C 1
ATOM 775 O O . ILE A 1 90 ? 8.518 -5.885 11.163 1.00 94.19 90 ILE A O 1
ATOM 779 N N . PHE A 1 91 ? 8.490 -4.188 9.690 1.00 96.69 91 PHE A N 1
ATOM 780 C CA . PHE A 1 91 ? 7.632 -3.314 10.477 1.00 96.69 91 PHE A CA 1
ATOM 781 C C . PHE A 1 91 ? 6.255 -3.936 10.742 1.00 96.69 91 PHE A C 1
ATOM 783 O O . PHE A 1 91 ? 5.838 -4.034 11.893 1.00 96.69 91 PHE A O 1
ATOM 790 N N . VAL A 1 92 ? 5.566 -4.409 9.699 1.00 97.31 92 VAL A N 1
ATOM 791 C CA . VAL A 1 92 ? 4.232 -5.017 9.815 1.00 97.31 92 VAL A CA 1
ATOM 792 C C . VAL A 1 92 ? 4.264 -6.262 10.698 1.00 97.31 92 VAL A C 1
ATOM 794 O O . VAL A 1 92 ? 3.407 -6.413 11.565 1.00 97.31 92 VAL A O 1
ATOM 797 N N . GLU A 1 93 ? 5.241 -7.147 10.502 1.00 97.00 93 GLU A N 1
ATOM 798 C CA . GLU A 1 93 ? 5.399 -8.353 11.319 1.00 97.00 93 GLU A CA 1
ATOM 799 C C . GLU A 1 93 ? 5.689 -8.004 12.779 1.00 97.00 93 GLU A C 1
ATOM 801 O O . GLU A 1 93 ? 5.079 -8.571 13.682 1.00 97.00 93 GLU A O 1
ATOM 806 N N . TYR A 1 94 ? 6.557 -7.020 13.015 1.00 98.19 94 TYR A N 1
ATOM 807 C CA . TYR A 1 94 ? 6.873 -6.560 14.358 1.00 98.19 94 TYR A CA 1
ATOM 808 C C . TYR A 1 94 ? 5.637 -6.000 15.079 1.00 98.19 94 TYR A C 1
ATOM 810 O O . TYR A 1 94 ? 5.381 -6.386 16.219 1.00 98.19 94 TYR A O 1
ATOM 818 N N . ILE A 1 95 ? 4.827 -5.158 14.425 1.00 98.50 95 ILE A N 1
ATOM 819 C CA . ILE A 1 95 ? 3.585 -4.638 15.022 1.00 98.50 95 ILE A CA 1
ATOM 820 C C . ILE A 1 95 ? 2.582 -5.767 15.287 1.00 98.50 95 ILE A C 1
ATOM 822 O O . ILE A 1 95 ? 2.021 -5.826 16.380 1.00 98.50 95 ILE A O 1
ATOM 826 N N . LYS A 1 96 ? 2.386 -6.692 14.338 1.00 97.75 96 LYS A N 1
ATOM 827 C CA . LYS A 1 96 ? 1.465 -7.832 14.503 1.00 97.75 96 LYS A CA 1
ATOM 828 C C . LYS A 1 96 ? 1.869 -8.770 15.644 1.00 97.75 96 LYS A C 1
ATOM 830 O O . LYS A 1 96 ? 0.998 -9.285 16.330 1.00 97.75 96 LYS A O 1
ATOM 835 N N . ASN A 1 97 ? 3.168 -8.983 15.851 1.00 98.12 97 ASN A N 1
ATOM 836 C CA . ASN A 1 97 ? 3.667 -9.901 16.879 1.00 98.12 97 ASN A CA 1
ATOM 837 C C . ASN A 1 97 ? 3.723 -9.278 18.282 1.00 98.12 97 ASN A C 1
ATOM 839 O O . ASN A 1 97 ? 3.778 -10.012 19.263 1.00 98.12 97 ASN A O 1
ATOM 843 N N . ASN A 1 98 ? 3.734 -7.945 18.387 1.00 98.31 98 ASN A N 1
ATOM 844 C CA . ASN A 1 98 ? 3.936 -7.238 19.657 1.00 98.31 98 ASN A CA 1
ATOM 845 C C . ASN A 1 98 ? 2.736 -6.377 20.083 1.00 98.31 98 ASN A C 1
ATOM 847 O O . ASN A 1 98 ? 2.831 -5.651 21.072 1.00 98.31 98 ASN A O 1
ATOM 851 N N . THR A 1 99 ? 1.626 -6.415 19.343 1.00 97.94 99 THR A N 1
ATOM 852 C CA . THR A 1 99 ? 0.406 -5.656 19.650 1.00 97.94 99 THR A CA 1
ATOM 853 C C . THR A 1 99 ? -0.844 -6.454 19.289 1.00 97.94 99 THR A C 1
ATOM 855 O O . THR A 1 99 ? -0.789 -7.404 18.515 1.00 97.94 99 THR A O 1
ATOM 858 N N . ASP A 1 100 ? -1.990 -6.024 19.807 1.00 96.69 100 ASP A N 1
ATOM 859 C CA . ASP A 1 100 ? -3.320 -6.499 19.419 1.00 96.69 100 ASP A CA 1
ATOM 860 C C . ASP A 1 100 ? -3.972 -5.617 18.333 1.00 96.69 100 ASP A C 1
ATOM 862 O O . ASP A 1 100 ? -5.176 -5.706 18.081 1.00 96.69 100 ASP A O 1
ATOM 866 N N . ILE A 1 101 ? -3.193 -4.747 17.680 1.00 97.81 101 ILE A N 1
ATOM 867 C CA . ILE A 1 101 ? -3.688 -3.854 16.631 1.00 97.81 101 ILE A CA 1
ATOM 868 C C . ILE A 1 101 ? -3.992 -4.670 15.374 1.00 97.81 101 ILE A C 1
ATOM 870 O O . ILE A 1 101 ? -3.152 -5.413 14.863 1.00 97.81 101 ILE A O 1
ATOM 874 N N . LYS A 1 102 ? -5.193 -4.486 14.818 1.00 96.88 102 LYS A N 1
ATOM 875 C CA . LYS A 1 102 ? -5.554 -5.050 13.515 1.00 96.88 102 LYS A CA 1
ATOM 876 C C . LYS A 1 102 ? -4.751 -4.349 12.420 1.00 96.88 102 LYS A C 1
ATOM 878 O O . LYS A 1 102 ? -4.978 -3.171 12.151 1.00 96.88 102 LYS A O 1
ATOM 883 N N . VAL A 1 103 ? -3.833 -5.076 11.781 1.00 97.69 103 VAL A N 1
ATOM 884 C CA . VAL A 1 103 ? -3.014 -4.559 10.674 1.00 97.69 103 VAL A CA 1
ATOM 885 C C . VAL A 1 103 ? -3.439 -5.171 9.340 1.00 97.69 103 VAL A C 1
ATOM 887 O O . VAL A 1 103 ? -3.303 -6.383 9.136 1.00 97.69 103 VAL A O 1
ATOM 890 N N . VAL A 1 104 ? -3.885 -4.321 8.415 1.00 97.19 104 VAL A N 1
ATOM 891 C CA . VAL A 1 104 ? -4.200 -4.671 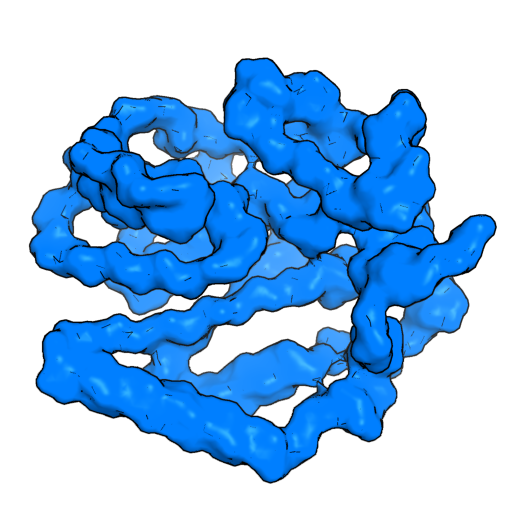7.023 1.00 97.19 104 VAL A CA 1
ATOM 892 C C . VAL A 1 104 ? -2.977 -4.362 6.157 1.00 97.19 104 VAL A C 1
ATOM 894 O O . VAL A 1 104 ? -2.491 -3.236 6.133 1.00 97.19 104 VAL A O 1
ATOM 897 N N . TYR A 1 105 ? -2.436 -5.390 5.501 1.00 97.31 105 TYR A N 1
ATOM 898 C CA . TYR A 1 105 ? -1.269 -5.291 4.620 1.00 97.31 105 TYR A CA 1
ATOM 899 C C . TYR A 1 105 ? -1.440 -6.289 3.463 1.00 97.31 105 TYR A C 1
ATOM 901 O O . TYR A 1 105 ? -1.232 -7.489 3.666 1.00 97.31 105 TYR A O 1
ATOM 909 N N . PRO A 1 106 ? -1.825 -5.844 2.255 1.00 96.62 106 PRO A N 1
ATOM 910 C CA . PRO A 1 106 ? -2.335 -6.705 1.185 1.00 96.62 106 PRO A CA 1
ATOM 911 C C . PRO A 1 106 ? -1.233 -7.334 0.327 1.00 96.62 106 PRO A C 1
ATOM 913 O O . PRO A 1 106 ? -1.517 -7.866 -0.745 1.00 96.62 106 PRO A O 1
ATOM 916 N N . LYS A 1 107 ? 0.037 -7.255 0.744 1.00 96.62 107 LYS A N 1
ATOM 917 C CA . LYS A 1 107 ? 1.182 -7.623 -0.101 1.00 96.62 107 LYS A CA 1
ATOM 918 C C . LYS A 1 107 ? 1.077 -9.035 -0.676 1.00 96.62 107 LYS A C 1
ATOM 920 O O . LYS A 1 107 ? 1.298 -9.200 -1.871 1.00 96.62 107 LYS A O 1
ATOM 925 N N . GLU A 1 108 ? 0.736 -10.029 0.140 1.00 96.38 108 GLU A N 1
ATOM 926 C CA . GLU A 1 108 ? 0.646 -11.425 -0.316 1.00 96.38 108 GLU A CA 1
ATOM 927 C C . GLU A 1 108 ? -0.453 -11.621 -1.369 1.00 96.38 108 GLU A C 1
ATOM 929 O O . GLU A 1 108 ? -0.256 -12.305 -2.370 1.00 96.38 108 GLU A O 1
ATOM 934 N N . GLU A 1 109 ? -1.587 -10.943 -1.208 1.00 96.94 109 GLU A N 1
ATOM 935 C CA . GLU A 1 109 ? -2.695 -11.011 -2.166 1.00 96.94 109 GLU A CA 1
ATOM 936 C C . GLU A 1 109 ? -2.348 -10.272 -3.461 1.00 96.94 109 GLU A C 1
ATOM 938 O O . GLU A 1 109 ? -2.591 -10.776 -4.556 1.00 96.94 109 GLU A O 1
ATOM 943 N N . LEU A 1 110 ? -1.671 -9.125 -3.373 1.00 97.50 110 LEU A N 1
ATOM 944 C CA . LEU A 1 110 ? -1.133 -8.451 -4.555 1.00 97.50 110 LEU A CA 1
ATOM 945 C C . LEU A 1 110 ? -0.119 -9.342 -5.291 1.00 97.50 110 LEU A C 1
ATOM 947 O O . LEU A 1 110 ? -0.174 -9.448 -6.515 1.00 97.50 110 LEU A O 1
ATOM 951 N N . LEU A 1 111 ? 0.780 -10.027 -4.574 1.00 96.88 111 LEU A N 1
ATOM 952 C CA . LEU A 1 111 ? 1.741 -10.966 -5.166 1.00 96.88 111 LEU A CA 1
ATOM 953 C C . LEU A 1 111 ? 1.056 -12.162 -5.842 1.00 96.88 111 LEU A C 1
ATOM 955 O O . LEU A 1 111 ? 1.547 -12.618 -6.874 1.00 96.88 111 LEU A O 1
ATOM 959 N N . LYS A 1 112 ? -0.072 -12.638 -5.304 1.00 97.44 112 LYS A N 1
ATOM 960 C CA . LYS A 1 112 ? -0.870 -13.722 -5.892 1.00 97.44 112 LYS A CA 1
ATOM 961 C C . LYS A 1 112 ? -1.455 -13.339 -7.257 1.00 97.44 112 LYS A C 1
ATOM 963 O O . LYS A 1 112 ? -1.460 -14.163 -8.168 1.00 97.44 112 LYS A O 1
ATOM 968 N N . TYR A 1 113 ? -1.912 -12.095 -7.422 1.00 97.00 113 TYR A N 1
ATOM 969 C CA . TYR A 1 113 ? -2.613 -11.653 -8.637 1.00 97.00 113 T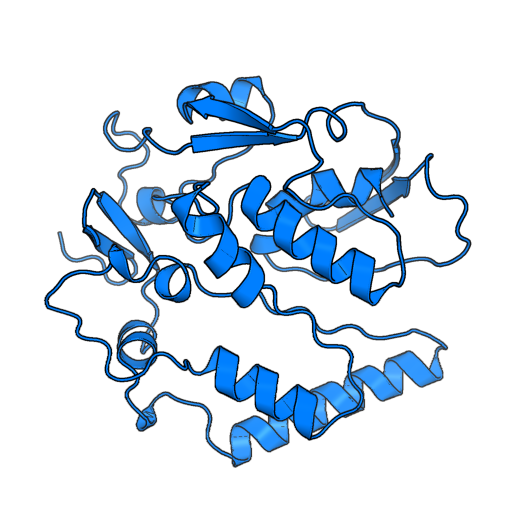YR A CA 1
ATOM 970 C C . TYR A 1 113 ? -1.766 -10.825 -9.616 1.00 97.00 113 TYR A C 1
ATOM 972 O O . TYR A 1 113 ? -2.196 -10.635 -10.754 1.00 97.00 113 TYR A O 1
ATOM 980 N N . LYS A 1 114 ? -0.558 -10.373 -9.245 1.00 96.12 114 LYS A N 1
ATOM 981 C CA . LYS A 1 114 ? 0.280 -9.464 -10.065 1.00 96.12 114 LYS A CA 1
ATOM 982 C C . LYS A 1 114 ? 0.655 -9.973 -11.461 1.00 96.12 114 LYS A C 1
ATOM 984 O O . LYS A 1 114 ? 1.095 -9.179 -12.293 1.00 96.12 114 LYS A O 1
ATOM 989 N N . ASP A 1 115 ? 0.614 -11.290 -11.672 1.00 95.19 115 ASP A N 1
ATOM 990 C CA . ASP A 1 115 ? 0.943 -11.921 -12.955 1.00 95.19 115 ASP A CA 1
ATOM 991 C C . ASP A 1 115 ? -0.312 -12.196 -13.796 1.00 95.19 115 ASP A C 1
ATOM 993 O O . ASP A 1 115 ? -0.205 -12.288 -15.015 1.00 95.19 115 ASP A O 1
ATOM 997 N N . LYS A 1 116 ? -1.491 -12.265 -13.160 1.00 95.44 116 LYS A N 1
ATOM 998 C CA . LYS A 1 116 ? -2.801 -12.353 -13.826 1.00 95.44 116 LYS A CA 1
ATOM 999 C C . LYS A 1 116 ? -3.281 -10.974 -14.275 1.00 95.44 116 LYS A C 1
ATOM 1001 O O . LYS A 1 116 ? -3.807 -10.833 -15.372 1.00 95.44 116 LYS A O 1
ATOM 1006 N N . TYR A 1 117 ? -3.061 -9.961 -13.439 1.00 95.62 117 TYR A N 1
ATOM 1007 C CA . TYR A 1 117 ? -3.478 -8.591 -13.689 1.00 95.62 117 TYR A CA 1
ATOM 1008 C C . TYR A 1 117 ? -2.344 -7.605 -13.433 1.00 95.62 117 TYR A C 1
ATOM 1010 O O . TYR A 1 117 ? -1.499 -7.787 -12.554 1.00 95.62 117 TYR A O 1
ATOM 1018 N N . GLN A 1 118 ? -2.372 -6.496 -14.164 1.00 95.12 118 GLN A N 1
ATOM 1019 C CA . GLN A 1 118 ? -1.594 -5.327 -13.787 1.00 95.12 118 GLN A CA 1
ATOM 1020 C C . GLN A 1 118 ? -2.311 -4.627 -12.627 1.00 95.12 118 GLN A C 1
ATOM 1022 O O . GLN A 1 118 ? -3.403 -4.116 -12.815 1.00 95.12 118 GLN A O 1
ATOM 1027 N N . LEU A 1 119 ? -1.718 -4.614 -11.436 1.00 95.75 119 LEU A N 1
ATOM 1028 C CA . LEU A 1 119 ? -2.319 -4.083 -10.206 1.00 95.75 119 LEU A CA 1
ATOM 1029 C C . LEU A 1 119 ? -1.791 -2.695 -9.842 1.00 95.75 119 LEU A C 1
ATOM 1031 O O . LEU A 1 119 ? -2.367 -2.013 -9.004 1.00 95.75 119 LEU A O 1
ATOM 1035 N N . TYR A 1 120 ? -0.685 -2.284 -10.460 1.00 95.06 120 TYR A N 1
ATOM 1036 C CA . TYR A 1 120 ? -0.119 -0.948 -10.335 1.00 95.06 120 TYR A CA 1
ATOM 1037 C C . TYR A 1 120 ? 0.069 -0.340 -11.703 1.00 95.06 120 TYR A C 1
ATOM 1039 O O . TYR A 1 120 ? 0.396 -1.041 -12.661 1.00 95.06 120 TYR A O 1
ATOM 1047 N N . TYR A 1 121 ? -0.091 0.972 -11.765 1.00 92.12 121 TYR A N 1
ATOM 1048 C CA . TYR A 1 121 ? 0.268 1.721 -12.948 1.00 92.12 121 TYR A CA 1
ATOM 1049 C C . TYR A 1 121 ? 1.781 1.649 -13.166 1.00 92.12 121 TYR A C 1
ATOM 1051 O O . TYR A 1 121 ? 2.609 1.665 -12.246 1.00 92.12 121 TYR A O 1
ATOM 1059 N N . LYS A 1 122 ? 2.171 1.558 -14.422 1.00 92.25 122 LYS A N 1
ATOM 1060 C CA . LYS A 1 122 ? 3.550 1.451 -14.862 1.00 92.25 122 LYS A CA 1
ATOM 1061 C C . LYS A 1 122 ? 4.272 2.780 -14.713 1.00 92.25 122 LYS A C 1
ATOM 1063 O O . LYS A 1 122 ? 5.437 2.801 -14.304 1.00 92.25 122 LYS A O 1
ATOM 1068 N N . TYR A 1 123 ? 3.559 3.870 -14.978 1.00 90.75 123 TYR A N 1
ATOM 1069 C CA . TYR A 1 123 ? 4.082 5.236 -14.996 1.00 90.75 123 TYR A CA 1
ATOM 1070 C C . TYR A 1 123 ? 3.697 6.066 -13.777 1.00 90.75 123 TYR A C 1
ATOM 1072 O O . TYR A 1 123 ? 4.025 7.250 -13.719 1.00 90.75 123 TYR A O 1
ATOM 1080 N N . ASP A 1 124 ? 3.050 5.428 -12.804 1.00 90.00 124 ASP A N 1
ATOM 1081 C CA . ASP A 1 124 ? 2.586 6.050 -11.573 1.00 90.00 124 ASP A CA 1
ATOM 1082 C C . ASP A 1 124 ? 2.976 5.213 -10.335 1.00 90.00 124 ASP A C 1
ATOM 1084 O O . ASP A 1 124 ? 3.189 4.001 -10.450 1.00 90.00 124 ASP A O 1
ATOM 1088 N N . ALA A 1 125 ? 3.216 5.830 -9.177 1.00 90.50 125 ALA A N 1
ATOM 1089 C CA . ALA A 1 125 ? 3.633 5.124 -7.962 1.00 90.50 125 ALA A CA 1
ATOM 1090 C C . ALA A 1 125 ? 2.520 4.246 -7.355 1.00 90.50 125 ALA A C 1
ATOM 1092 O O . ALA A 1 125 ? 2.825 3.287 -6.639 1.00 90.50 125 ALA A O 1
ATOM 1093 N N . HIS A 1 126 ? 1.259 4.542 -7.669 1.00 92.38 126 HIS A N 1
ATOM 1094 C CA . HIS A 1 126 ? 0.087 3.957 -7.032 1.00 92.38 126 HIS A CA 1
ATOM 1095 C C . HIS A 1 126 ? -0.377 2.654 -7.695 1.00 92.38 126 HIS A C 1
ATOM 1097 O O . HIS A 1 126 ? -0.078 2.344 -8.858 1.00 92.38 126 HIS A O 1
ATOM 1103 N N . TRP A 1 127 ? -1.162 1.884 -6.940 1.00 93.38 127 TRP A N 1
ATOM 1104 C CA . TRP A 1 127 ? -1.980 0.829 -7.524 1.00 93.38 127 TRP A CA 1
ATOM 1105 C C . TRP A 1 127 ? -3.035 1.411 -8.477 1.00 93.38 127 TRP A C 1
ATOM 1107 O O . TRP A 1 127 ? -3.395 2.587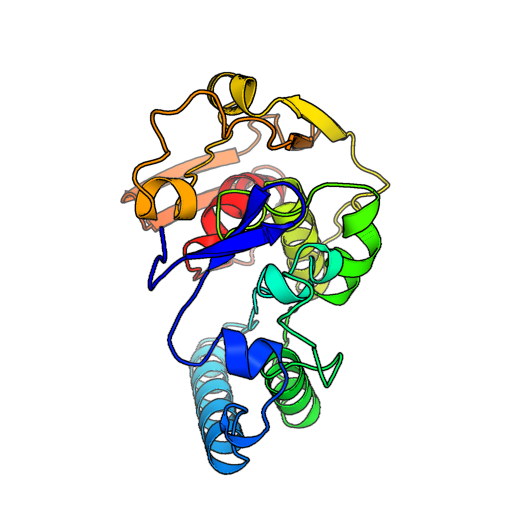 -8.385 1.00 93.38 127 TRP A O 1
ATOM 1117 N N . ASN A 1 128 ? -3.571 0.583 -9.368 1.00 90.69 128 ASN A N 1
ATOM 1118 C CA . ASN A 1 128 ? -4.785 0.922 -10.107 1.00 90.69 128 ASN A CA 1
ATOM 1119 C C . ASN A 1 128 ? -6.038 0.451 -9.354 1.00 90.69 128 ASN A C 1
ATOM 1121 O O . ASN A 1 128 ? -5.948 -0.086 -8.250 1.00 90.69 128 ASN A O 1
ATOM 1125 N N . THR A 1 129 ? -7.215 0.624 -9.955 1.00 88.00 129 THR A N 1
ATOM 1126 C CA . THR A 1 129 ? -8.505 0.229 -9.367 1.00 88.00 129 THR A CA 1
ATOM 1127 C C . THR A 1 129 ? -8.543 -1.228 -8.898 1.00 88.00 129 THR A C 1
ATOM 1129 O O . THR A 1 129 ? -9.159 -1.525 -7.879 1.00 88.00 129 THR A O 1
ATOM 1132 N N . LEU A 1 130 ? -7.863 -2.143 -9.592 1.00 91.94 130 LEU A N 1
ATOM 1133 C CA . LEU A 1 130 ? -7.882 -3.561 -9.241 1.00 91.94 130 LEU A CA 1
ATOM 1134 C C . LEU A 1 130 ? -6.921 -3.893 -8.090 1.00 91.94 130 LEU A C 1
ATOM 1136 O O . LEU A 1 130 ? -7.261 -4.689 -7.217 1.00 91.94 130 LEU A O 1
ATOM 1140 N N . GLY A 1 131 ? -5.755 -3.240 -8.033 1.00 94.50 131 GLY A N 1
ATOM 1141 C CA . GLY A 1 131 ? -4.889 -3.307 -6.852 1.00 94.50 131 GLY A CA 1
ATOM 1142 C C . GLY A 1 131 ? -5.550 -2.684 -5.615 1.00 94.50 131 GLY A C 1
ATOM 1143 O O . GLY A 1 131 ? -5.502 -3.271 -4.536 1.00 94.50 131 GLY A O 1
ATOM 1144 N N . ALA A 1 132 ? -6.260 -1.566 -5.793 1.00 92.06 132 ALA A N 1
ATOM 1145 C CA . ALA A 1 132 ? -7.082 -0.945 -4.755 1.00 92.06 132 ALA A CA 1
ATOM 1146 C C . ALA A 1 132 ? -8.220 -1.865 -4.284 1.00 92.06 132 ALA A C 1
ATOM 1148 O O . ALA A 1 132 ? -8.518 -1.908 -3.093 1.00 92.06 132 ALA A O 1
ATOM 1149 N N . TYR A 1 133 ? -8.831 -2.631 -5.197 1.00 92.75 133 TYR A N 1
ATOM 1150 C CA . TYR A 1 133 ? -9.855 -3.616 -4.852 1.00 92.75 133 TYR A CA 1
ATOM 1151 C C . TYR A 1 133 ? -9.319 -4.722 -3.957 1.00 92.75 133 TYR A C 1
ATOM 1153 O O . TYR A 1 133 ? -9.970 -5.075 -2.978 1.00 92.75 133 TYR A O 1
ATOM 1161 N N . ILE A 1 134 ? -8.115 -5.227 -4.238 1.00 95.19 134 ILE A N 1
ATOM 1162 C CA . ILE A 1 134 ? -7.475 -6.221 -3.373 1.00 95.19 134 ILE A CA 1
ATOM 1163 C C . ILE A 1 134 ? -7.321 -5.664 -1.955 1.00 95.19 134 ILE A C 1
ATOM 1165 O O . ILE A 1 134 ? -7.759 -6.330 -1.019 1.00 95.19 134 ILE A O 1
ATOM 1169 N N . GLU A 1 135 ? -6.796 -4.447 -1.784 1.00 93.50 135 GLU A N 1
ATOM 1170 C CA . GLU A 1 135 ? -6.683 -3.837 -0.451 1.00 93.50 135 GLU A CA 1
ATOM 1171 C C . GLU A 1 135 ? -8.049 -3.648 0.216 1.00 93.50 135 GLU A C 1
ATOM 1173 O O . GLU A 1 135 ? -8.266 -4.049 1.360 1.00 93.50 135 GLU A O 1
ATOM 1178 N N . TYR A 1 136 ? -9.008 -3.106 -0.532 1.00 91.75 136 TYR A N 1
ATOM 1179 C CA . TYR A 1 136 ? -10.377 -2.927 -0.073 1.00 91.75 136 TYR A CA 1
ATOM 1180 C C . TYR A 1 136 ? -10.975 -4.248 0.435 1.00 91.75 136 TYR A C 1
ATOM 1182 O O . TYR A 1 136 ? -11.540 -4.276 1.528 1.00 91.75 136 TYR A O 1
ATOM 1190 N N . THR A 1 137 ? -10.776 -5.366 -0.275 1.00 92.38 137 THR A N 1
ATOM 1191 C CA . THR A 1 137 ? -11.276 -6.667 0.190 1.00 92.38 137 THR A CA 1
ATOM 1192 C C . THR A 1 137 ? -10.639 -7.115 1.505 1.00 92.38 137 THR A C 1
ATOM 1194 O O . THR A 1 137 ? -11.322 -7.705 2.342 1.00 92.38 137 THR A O 1
ATOM 1197 N N . GLN A 1 138 ? -9.351 -6.831 1.720 1.00 94.44 138 GLN A N 1
ATOM 1198 C CA . GLN A 1 138 ? -8.663 -7.175 2.967 1.00 94.44 138 GLN A CA 1
ATOM 1199 C C . GLN A 1 138 ? -9.147 -6.302 4.130 1.00 94.44 138 GLN A C 1
ATOM 1201 O O . GLN A 1 138 ? -9.371 -6.815 5.229 1.00 94.44 138 GLN A O 1
ATOM 1206 N N . LEU A 1 139 ? -9.406 -5.015 3.878 1.00 92.25 139 LEU A N 1
ATOM 1207 C CA . LEU A 1 139 ? -10.023 -4.129 4.861 1.00 92.25 139 LEU A CA 1
ATOM 1208 C C . LEU A 1 139 ? -11.439 -4.596 5.229 1.00 92.25 139 LEU A C 1
ATOM 1210 O O . LEU A 1 139 ? -11.737 -4.727 6.416 1.00 92.25 139 LEU A O 1
ATOM 1214 N N . MET A 1 140 ? -12.289 -4.918 4.250 1.00 89.31 140 MET A N 1
ATOM 1215 C CA . MET A 1 140 ? -13.648 -5.418 4.511 1.00 89.31 140 MET A CA 1
ATOM 1216 C C . MET A 1 140 ? -13.630 -6.707 5.342 1.00 89.31 140 MET A C 1
ATOM 1218 O O . MET A 1 140 ? -14.343 -6.806 6.341 1.00 89.31 140 MET A O 1
ATOM 1222 N N . LYS A 1 141 ? -12.743 -7.657 5.016 1.00 90.88 141 LYS A N 1
ATOM 1223 C CA . LYS A 1 141 ? -12.548 -8.875 5.821 1.00 90.88 141 LYS A CA 1
ATOM 1224 C C . LYS A 1 141 ? -12.144 -8.556 7.263 1.00 90.88 141 LYS A C 1
ATOM 1226 O O . LYS A 1 141 ? -12.653 -9.186 8.183 1.00 90.88 141 LYS A O 1
ATOM 1231 N N . SER A 1 142 ? -11.282 -7.559 7.486 1.00 91.62 142 SER A N 1
ATOM 1232 C CA . SER A 1 142 ? -10.859 -7.149 8.840 1.00 91.62 142 SER A CA 1
ATOM 1233 C C . SER A 1 142 ? -11.990 -6.535 9.688 1.00 91.62 142 SER A C 1
ATOM 1235 O O . SER A 1 142 ? -11.939 -6.551 10.926 1.00 91.62 142 SER A O 1
ATOM 1237 N N . LEU A 1 143 ? -13.027 -6.037 9.008 1.00 88.88 143 LEU A N 1
ATOM 1238 C CA . LEU A 1 143 ? -14.280 -5.534 9.568 1.00 88.88 143 LEU A CA 1
ATOM 1239 C C . LEU A 1 143 ? -15.365 -6.621 9.679 1.00 88.88 143 LEU A C 1
ATOM 1241 O O . LEU A 1 143 ? -16.481 -6.315 10.088 1.00 88.88 143 LEU A O 1
ATOM 1245 N N . ASN A 1 144 ? -15.057 -7.881 9.340 1.00 87.94 144 ASN A N 1
ATOM 1246 C CA . ASN A 1 144 ? -16.018 -8.987 9.238 1.00 87.94 144 ASN A CA 1
ATOM 1247 C C . ASN A 1 144 ? -17.165 -8.717 8.246 1.00 87.94 144 ASN A C 1
ATOM 1249 O O . ASN A 1 144 ? -18.282 -9.203 8.425 1.00 87.94 144 ASN A O 1
ATOM 1253 N N . LEU A 1 145 ? -16.895 -7.936 7.199 1.00 84.88 145 LEU A N 1
ATOM 1254 C CA . LEU A 1 145 ? -17.836 -7.674 6.119 1.00 84.88 145 LEU A CA 1
ATOM 1255 C C . LEU A 1 145 ? -17.595 -8.657 4.975 1.00 84.88 145 LEU A C 1
ATOM 1257 O O . LEU A 1 145 ? -16.453 -8.920 4.586 1.00 84.88 145 LEU A O 1
ATOM 1261 N N . TYR A 1 146 ? -18.685 -9.207 4.442 1.00 84.56 146 TYR A N 1
ATOM 1262 C CA . TYR A 1 146 ? -18.623 -10.049 3.257 1.00 84.56 146 TYR A CA 1
ATOM 1263 C C . TYR A 1 146 ? -18.287 -9.198 2.036 1.00 84.56 146 TYR A C 1
ATOM 1265 O O . TYR A 1 146 ? -18.883 -8.144 1.817 1.00 84.56 146 TYR A O 1
ATOM 1273 N N . ILE A 1 147 ? -17.346 -9.681 1.233 1.00 86.62 147 ILE A N 1
ATOM 1274 C CA . ILE A 1 147 ? -16.981 -9.058 -0.028 1.00 86.62 147 ILE A CA 1
ATOM 1275 C C . ILE A 1 147 ? -16.492 -10.118 -1.005 1.00 86.62 147 ILE A C 1
ATOM 1277 O O . ILE A 1 147 ? -15.801 -11.066 -0.612 1.00 86.62 147 ILE A O 1
ATOM 1281 N N . ASP A 1 148 ? -16.831 -9.953 -2.280 1.00 88.19 148 ASP A N 1
ATOM 1282 C CA . ASP A 1 148 ? -16.400 -10.885 -3.313 1.00 88.19 148 ASP A CA 1
ATOM 1283 C C . ASP A 1 148 ? -14.881 -10.857 -3.481 1.00 88.19 148 ASP A C 1
ATOM 1285 O O . ASP A 1 148 ? -14.246 -9.803 -3.552 1.00 88.19 148 ASP A O 1
ATOM 1289 N N . ASN A 1 149 ? -14.274 -12.035 -3.586 1.00 87.50 149 ASN A N 1
ATOM 1290 C CA . ASN A 1 149 ? -12.878 -12.136 -3.990 1.00 87.50 149 ASN A CA 1
ATOM 1291 C C . ASN A 1 149 ? -12.720 -11.617 -5.437 1.00 87.50 149 ASN A C 1
ATOM 1293 O O . ASN A 1 149 ? -13.652 -11.703 -6.231 1.00 87.50 149 ASN A O 1
ATOM 1297 N N . ILE A 1 150 ? -11.533 -11.126 -5.801 1.00 91.19 150 ILE A N 1
ATOM 1298 C CA . ILE A 1 150 ? -11.198 -10.693 -7.166 1.00 91.19 150 ILE A CA 1
ATOM 1299 C C . ILE A 1 150 ? -11.486 -11.770 -8.233 1.00 91.19 150 ILE A C 1
ATOM 1301 O O . ILE A 1 150 ? -11.760 -11.434 -9.380 1.00 91.19 150 ILE A O 1
ATOM 1305 N N . ASP A 1 151 ? -11.462 -13.058 -7.879 1.00 91.19 151 ASP A N 1
ATOM 1306 C CA . ASP A 1 151 ? -11.814 -14.143 -8.809 1.00 91.19 151 ASP A CA 1
ATOM 1307 C C . ASP A 1 151 ? -13.325 -14.292 -9.068 1.00 91.19 151 ASP A C 1
ATOM 1309 O O . ASP A 1 151 ? -13.704 -14.958 -10.027 1.00 91.19 151 ASP A O 1
ATOM 1313 N N . ASN A 1 152 ? -14.175 -13.661 -8.252 1.00 90.69 152 ASN A N 1
ATOM 1314 C CA . ASN A 1 152 ? -15.636 -13.777 -8.309 1.00 90.69 152 ASN A CA 1
ATOM 1315 C C . ASN A 1 152 ? -16.328 -12.490 -8.784 1.00 90.69 152 ASN A C 1
ATOM 1317 O O . ASN A 1 152 ? -17.552 -12.393 -8.723 1.00 90.69 152 ASN A O 1
ATOM 1321 N N . VAL A 1 153 ? -15.568 -11.493 -9.239 1.00 88.94 153 VAL A N 1
ATOM 1322 C CA . VAL A 1 153 ? -16.112 -10.231 -9.754 1.00 88.94 153 VAL A CA 1
ATOM 1323 C C . VAL A 1 153 ? -15.948 -10.128 -11.266 1.00 88.94 153 VAL A C 1
ATOM 1325 O O . VAL A 1 153 ? -15.016 -10.685 -11.845 1.00 88.94 153 VAL A O 1
ATOM 1328 N N . ASP A 1 154 ? -16.850 -9.392 -11.913 1.00 89.06 154 ASP A N 1
ATOM 1329 C CA . ASP A 1 154 ? -16.795 -9.154 -13.357 1.00 89.06 154 ASP A CA 1
ATOM 1330 C C . ASP A 1 154 ? -15.810 -8.018 -13.671 1.00 89.06 154 ASP A C 1
ATOM 1332 O O . ASP A 1 154 ? -16.093 -6.836 -13.446 1.00 89.06 154 ASP A O 1
ATOM 1336 N N . ILE A 1 155 ? -14.626 -8.399 -14.156 1.00 90.75 155 ILE A N 1
ATOM 1337 C CA . ILE A 1 155 ? -13.515 -7.495 -14.466 1.00 90.75 155 ILE A CA 1
ATOM 1338 C C . ILE A 1 155 ? -13.488 -7.236 -15.968 1.00 90.75 155 ILE A C 1
ATOM 1340 O O . ILE A 1 155 ? -13.286 -8.150 -16.765 1.00 90.75 155 ILE A O 1
ATOM 1344 N N . LYS A 1 156 ? -13.602 -5.962 -16.342 1.00 89.25 156 LYS A N 1
ATOM 1345 C CA . LYS A 1 156 ? -13.401 -5.490 -17.715 1.00 89.25 156 LYS A CA 1
ATOM 1346 C C . LYS A 1 156 ? -12.078 -4.745 -17.804 1.00 89.25 156 LYS A C 1
ATOM 1348 O O . LYS A 1 156 ? -11.854 -3.820 -17.019 1.00 89.25 156 LYS A O 1
ATOM 1353 N N . ASP A 1 157 ? -11.216 -5.136 -18.738 1.00 88.25 157 ASP A N 1
ATOM 1354 C CA . ASP A 1 157 ? -9.962 -4.440 -19.014 1.00 88.25 157 ASP A CA 1
ATOM 1355 C C . ASP A 1 157 ? -10.087 -3.505 -20.220 1.00 88.25 157 ASP A C 1
ATOM 1357 O O . ASP A 1 157 ? -10.796 -3.768 -21.190 1.00 88.25 157 ASP A O 1
ATOM 1361 N N . PHE A 1 158 ? -9.389 -2.380 -20.133 1.00 83.62 158 PHE A N 1
ATOM 1362 C CA . PHE A 1 158 ? -9.346 -1.349 -21.156 1.00 83.62 158 PHE A CA 1
ATOM 1363 C C . PHE A 1 158 ? -7.923 -0.813 -21.269 1.00 83.62 158 PHE A C 1
ATOM 1365 O O . PHE A 1 158 ? -7.149 -0.813 -20.303 1.00 83.62 158 PHE A O 1
ATOM 1372 N N . ASP A 1 159 ? -7.582 -0.292 -22.441 1.00 80.50 159 ASP A N 1
ATOM 1373 C CA . ASP A 1 159 ? -6.323 0.425 -22.609 1.00 80.50 159 ASP A CA 1
ATOM 1374 C C . ASP A 1 159 ? -6.374 1.772 -21.873 1.00 80.50 159 ASP A C 1
ATOM 1376 O O . ASP A 1 159 ? -7.412 2.437 -21.835 1.00 80.50 159 ASP A O 1
ATOM 1380 N N . GLY A 1 160 ? -5.245 2.200 -21.301 1.00 69.94 160 GLY A N 1
ATOM 1381 C CA . GLY A 1 160 ? -5.134 3.405 -20.469 1.00 69.94 160 GLY A CA 1
ATOM 1382 C C . GLY A 1 160 ? -5.674 4.679 -21.119 1.00 69.94 160 GLY A C 1
ATOM 1383 O O . GLY A 1 160 ? -6.237 5.525 -20.430 1.00 69.94 160 GLY A O 1
ATOM 1384 N N . ASN A 1 161 ? -5.627 4.781 -22.450 1.00 70.62 161 ASN A N 1
ATOM 1385 C CA . ASN A 1 161 ? -6.199 5.906 -23.204 1.00 70.62 161 ASN A CA 1
ATOM 1386 C C . ASN A 1 161 ? -7.729 6.040 -23.067 1.00 70.62 161 ASN A C 1
ATOM 1388 O O . ASN A 1 161 ? -8.273 7.106 -23.340 1.00 70.62 161 ASN A O 1
ATOM 1392 N N . GLN A 1 162 ? -8.429 4.976 -22.664 1.00 69.69 162 GLN A N 1
ATOM 1393 C CA . GLN A 1 162 ? -9.880 4.979 -22.457 1.00 69.69 162 GLN A CA 1
ATOM 1394 C C . GLN A 1 162 ? -10.269 5.310 -21.008 1.00 69.69 162 GLN A C 1
ATOM 1396 O O . GLN A 1 162 ? -11.446 5.530 -20.735 1.00 69.69 162 GLN A O 1
ATOM 1401 N N . SER A 1 163 ? -9.298 5.385 -20.089 1.00 68.88 163 SER A N 1
ATOM 1402 C CA . SER A 1 163 ? -9.524 5.580 -18.648 1.00 68.88 163 SER A CA 1
ATOM 1403 C C . SER A 1 163 ? -10.373 6.817 -18.333 1.00 68.88 163 SER A C 1
ATOM 1405 O O . SER A 1 163 ? -11.353 6.717 -17.596 1.00 68.88 163 SER A O 1
ATOM 1407 N N . TYR A 1 164 ? -10.076 7.950 -18.979 1.00 65.69 164 TYR A N 1
ATOM 1408 C CA . TYR A 1 164 ? -10.809 9.205 -18.801 1.00 65.69 164 TYR A CA 1
ATOM 1409 C C . TYR A 1 164 ? -12.297 9.077 -19.159 1.00 65.69 164 TYR A C 1
ATOM 1411 O O . TYR A 1 164 ? -13.157 9.511 -18.394 1.00 65.69 164 TYR A O 1
ATOM 1419 N N . ASN A 1 165 ? -12.612 8.409 -20.275 1.00 66.12 165 ASN A N 1
ATOM 1420 C CA . ASN A 1 165 ? -13.995 8.182 -20.718 1.00 66.12 165 ASN A CA 1
ATOM 1421 C C . ASN A 1 165 ? -14.778 7.282 -19.750 1.00 66.12 165 ASN A C 1
ATOM 1423 O O . ASN A 1 165 ? -16.007 7.270 -19.763 1.00 66.12 165 ASN A O 1
ATOM 1427 N N . LEU A 1 166 ? -14.061 6.535 -18.913 1.00 65.56 166 LEU A N 1
ATOM 1428 C CA . LEU A 1 166 ? -14.601 5.609 -17.929 1.00 65.56 166 LEU A CA 1
ATOM 1429 C C . LEU A 1 166 ? -14.594 6.197 -16.506 1.00 65.56 166 LEU A C 1
ATOM 1431 O O . L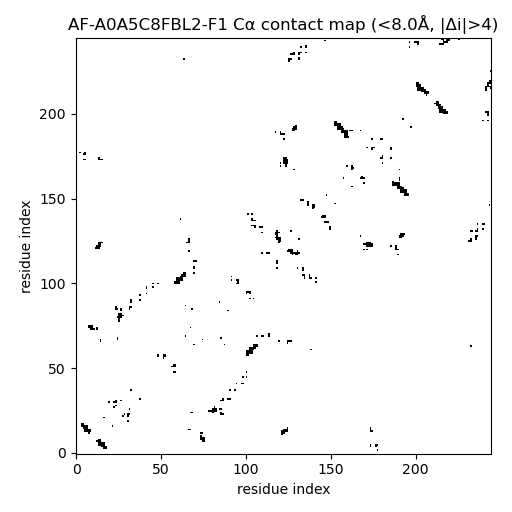EU A 1 166 ? -14.956 5.506 -15.557 1.00 65.56 166 LEU A O 1
ATOM 1435 N N . GLY A 1 167 ? -14.182 7.462 -16.342 1.00 65.00 167 GLY A N 1
ATOM 1436 C CA . GLY A 1 167 ? -14.060 8.115 -15.036 1.00 65.00 167 GLY A CA 1
ATOM 1437 C C . GLY A 1 167 ? -12.950 7.537 -14.152 1.00 65.00 167 GLY A C 1
ATOM 1438 O O . GLY A 1 167 ? -12.959 7.759 -12.942 1.00 65.00 167 GLY A O 1
ATOM 1439 N N . VAL A 1 168 ? -12.004 6.793 -14.736 1.00 67.94 168 VAL A N 1
ATOM 1440 C CA . VAL A 1 168 ? -10.821 6.280 -14.040 1.00 67.94 168 VAL A CA 1
ATOM 1441 C C . VAL A 1 168 ? -9.677 7.266 -14.249 1.00 67.94 168 VAL A C 1
ATOM 1443 O O . VAL A 1 168 ? -9.235 7.488 -15.374 1.00 67.94 168 VAL A O 1
ATOM 1446 N N . TYR A 1 169 ? -9.194 7.872 -13.167 1.00 63.34 169 TYR A N 1
ATOM 1447 C CA . TYR A 1 169 ? -8.119 8.859 -13.229 1.00 63.34 169 TYR A CA 1
ATOM 1448 C C . TYR A 1 169 ? -6.751 8.195 -13.063 1.00 63.34 169 TYR A C 1
ATOM 1450 O O . TYR A 1 169 ? -6.468 7.568 -12.043 1.00 63.34 169 TYR A O 1
ATOM 1458 N N . GLN A 1 170 ? -5.894 8.367 -14.069 1.00 70.50 170 GLN A N 1
ATOM 1459 C CA . GLN A 1 170 ? -4.479 8.005 -14.025 1.00 70.50 170 GLN A CA 1
ATOM 1460 C C . GLN A 1 170 ? -3.657 9.291 -13.913 1.00 70.50 170 GLN A C 1
ATOM 1462 O O . GLN A 1 170 ? -3.689 10.121 -14.822 1.00 70.50 170 GLN A O 1
ATOM 1467 N N . TYR A 1 171 ? -2.944 9.478 -12.801 1.00 69.69 171 TYR A N 1
ATOM 1468 C CA . TYR A 1 171 ? -2.173 10.704 -12.572 1.00 69.69 171 TYR A CA 1
ATOM 1469 C C . TYR A 1 171 ? -0.822 10.688 -13.294 1.00 69.69 171 TYR A C 1
ATOM 1471 O O . TYR A 1 171 ? -0.340 11.747 -13.694 1.00 69.69 171 TYR A O 1
ATOM 1479 N N . ASN A 1 172 ? -0.244 9.502 -13.524 1.00 82.00 172 ASN A N 1
ATOM 1480 C CA . ASN A 1 172 ? 1.057 9.330 -14.176 1.00 82.00 172 ASN A CA 1
ATOM 1481 C C . ASN A 1 172 ? 2.155 10.148 -13.479 1.00 82.00 172 ASN A C 1
ATOM 1483 O O . ASN A 1 172 ? 2.988 10.782 -14.137 1.00 82.00 172 ASN A O 1
ATOM 1487 N N . ASP A 1 173 ? 2.139 10.152 -12.141 1.00 83.50 173 ASP A N 1
ATOM 1488 C CA . ASP A 1 173 ? 2.955 11.033 -11.301 1.00 83.50 173 ASP A CA 1
ATOM 1489 C C . ASP A 1 173 ? 4.458 10.972 -11.639 1.00 83.50 173 ASP A C 1
ATOM 1491 O O . ASP A 1 173 ? 5.122 12.003 -11.777 1.00 83.50 173 ASP A O 1
ATOM 1495 N N . MET A 1 174 ? 5.003 9.782 -11.891 1.00 86.50 174 MET A N 1
ATOM 1496 C CA . MET A 1 174 ? 6.407 9.609 -12.250 1.00 86.50 174 MET A CA 1
ATOM 1497 C C . MET A 1 174 ? 6.712 10.032 -13.685 1.00 86.50 174 MET A C 1
ATOM 1499 O O . MET A 1 174 ? 7.804 10.547 -13.932 1.00 86.50 174 MET A O 1
ATOM 1503 N N . ALA A 1 175 ? 5.789 9.857 -14.634 1.00 84.12 175 ALA A N 1
ATOM 1504 C CA . ALA A 1 175 ? 5.979 10.409 -15.976 1.00 84.12 175 ALA A CA 1
ATOM 1505 C C . ALA A 1 175 ? 5.953 11.944 -15.948 1.00 84.12 175 ALA A C 1
ATOM 1507 O O . ALA A 1 175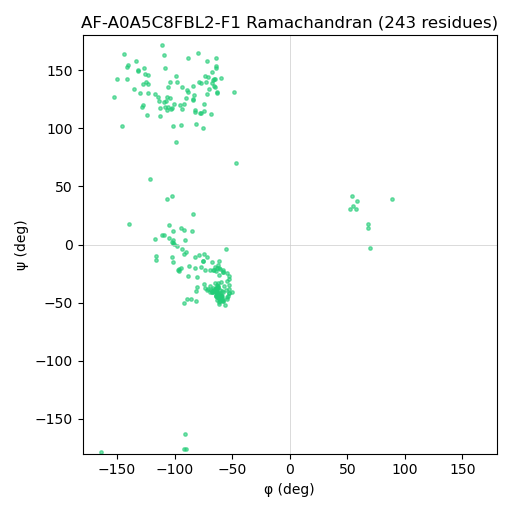 ? 6.768 12.576 -16.623 1.00 84.12 175 ALA A O 1
ATOM 1508 N N . TYR A 1 176 ? 5.099 12.544 -15.112 1.00 83.06 176 TYR A N 1
ATOM 1509 C CA . TYR A 1 176 ? 5.099 13.985 -14.847 1.00 83.06 176 TYR A CA 1
ATOM 1510 C C . TYR A 1 176 ? 6.431 14.467 -14.262 1.00 83.06 176 TYR A C 1
ATOM 1512 O O . TYR A 1 176 ? 6.985 15.450 -14.747 1.00 83.06 176 TYR A O 1
ATOM 1520 N N . LEU A 1 177 ? 7.005 13.745 -13.291 1.00 84.44 177 LEU A N 1
ATOM 1521 C CA . LEU A 1 177 ? 8.325 14.065 -12.722 1.00 84.44 177 LEU A CA 1
ATOM 1522 C C . LEU A 1 177 ? 9.474 14.003 -13.741 1.00 84.44 177 LEU A C 1
ATOM 1524 O O . LEU A 1 177 ? 10.560 14.522 -13.480 1.00 84.44 177 LEU A O 1
ATOM 1528 N N . LEU A 1 178 ? 9.258 13.342 -14.877 1.00 84.06 178 LEU A N 1
ATOM 1529 C CA . LEU A 1 178 ? 10.209 13.255 -15.980 1.00 84.06 178 LEU A CA 1
ATOM 1530 C C . LEU A 1 178 ? 9.857 14.194 -17.147 1.00 84.06 178 LEU A C 1
ATOM 1532 O O . LEU A 1 178 ? 10.561 14.171 -18.155 1.00 84.06 178 LEU A O 1
ATOM 1536 N N . SER A 1 179 ? 8.789 14.991 -17.034 1.00 82.44 179 SER A N 1
ATOM 1537 C CA . SER A 1 179 ? 8.226 15.798 -18.127 1.00 82.44 179 SER A CA 1
ATOM 1538 C C . SER A 1 179 ? 7.872 14.967 -19.371 1.00 82.44 179 SER A C 1
ATOM 1540 O O . SER A 1 179 ? 8.003 15.428 -20.503 1.00 82.44 179 SER A O 1
ATOM 1542 N N . LEU A 1 180 ? 7.452 13.713 -19.168 1.00 77.88 180 LEU A N 1
ATOM 1543 C CA . LEU A 1 180 ? 7.107 12.759 -20.231 1.00 77.88 180 LEU A CA 1
ATOM 1544 C C . LEU A 1 180 ? 5.593 12.643 -20.455 1.00 77.88 180 LEU A C 1
ATOM 1546 O O . LEU A 1 180 ? 5.159 11.886 -21.318 1.00 77.88 180 LEU A O 1
ATOM 1550 N N . ASN A 1 181 ? 4.788 13.389 -19.700 1.00 68.94 181 ASN A N 1
ATOM 1551 C CA . ASN A 1 181 ? 3.325 13.340 -19.721 1.00 68.94 181 ASN A CA 1
ATOM 1552 C C . ASN A 1 181 ? 2.704 13.767 -21.068 1.00 68.94 181 ASN A C 1
ATOM 1554 O O . ASN A 1 181 ? 1.581 13.376 -21.366 1.00 68.94 181 ASN A O 1
ATOM 1558 N N . SER A 1 182 ? 3.417 14.543 -21.891 1.00 62.62 182 SER A N 1
ATOM 1559 C CA . SER A 1 182 ? 2.974 14.955 -23.234 1.00 62.62 182 SER A CA 1
ATOM 1560 C C . SER A 1 182 ? 3.392 13.988 -24.349 1.00 62.62 182 SER A C 1
ATOM 1562 O O . SER A 1 182 ? 3.002 14.160 -25.506 1.00 62.62 182 SER A O 1
ATOM 1564 N N . LEU A 1 183 ? 4.195 12.968 -24.035 1.00 62.03 183 LEU A N 1
ATOM 1565 C CA . LEU A 1 183 ? 4.719 12.035 -25.023 1.00 62.03 183 LEU A CA 1
ATOM 1566 C C . LEU A 1 183 ? 3.773 10.844 -25.193 1.00 62.03 183 LEU A C 1
ATOM 1568 O O . LEU A 1 183 ? 3.512 10.099 -24.253 1.00 62.03 183 LEU A O 1
ATOM 1572 N N . LYS A 1 184 ? 3.372 10.580 -26.443 1.00 60.53 184 LYS A N 1
ATOM 1573 C CA . LYS A 1 184 ? 2.519 9.450 -26.881 1.00 60.53 184 LYS A CA 1
ATOM 1574 C C . LYS A 1 184 ? 3.046 8.049 -26.495 1.00 60.53 184 LYS A C 1
ATOM 1576 O O . LYS A 1 184 ? 2.398 7.050 -26.772 1.00 60.53 184 LYS A O 1
ATOM 1581 N N . TYR A 1 185 ? 4.231 7.959 -25.893 1.00 62.47 185 TYR A N 1
ATOM 1582 C CA . TYR A 1 185 ? 4.968 6.721 -25.638 1.00 62.47 185 TYR A CA 1
ATOM 1583 C C . TYR A 1 185 ? 4.721 6.091 -24.254 1.00 62.47 185 TYR A C 1
ATOM 1585 O O . TYR A 1 185 ? 5.266 5.011 -24.003 1.00 62.47 185 TYR A O 1
ATOM 1593 N N . TYR A 1 186 ? 3.937 6.748 -23.387 1.00 70.00 186 TYR A N 1
ATOM 1594 C CA . TYR A 1 186 ? 3.652 6.347 -22.000 1.00 70.00 186 TYR A CA 1
ATOM 1595 C C . TYR A 1 186 ? 2.146 6.145 -21.759 1.00 70.00 186 TYR A C 1
ATOM 1597 O O . TYR A 1 186 ? 1.551 6.794 -20.906 1.00 70.00 186 TYR A O 1
ATOM 1605 N N . ASN A 1 187 ? 1.513 5.278 -22.553 1.00 72.44 187 ASN A N 1
ATOM 1606 C CA . ASN A 1 187 ? 0.061 5.069 -22.530 1.00 72.44 187 ASN A CA 1
ATOM 1607 C C . ASN A 1 187 ? -0.378 3.598 -22.657 1.00 72.44 187 ASN A C 1
ATOM 1609 O O . ASN A 1 187 ? -1.529 3.321 -22.992 1.00 72.44 187 ASN A O 1
ATOM 1613 N N . ASP A 1 188 ? 0.541 2.665 -22.405 1.00 84.06 188 ASP A N 1
ATOM 1614 C CA . ASP A 1 188 ? 0.296 1.220 -22.467 1.00 84.06 188 ASP A CA 1
ATOM 1615 C C . ASP A 1 188 ? -0.137 0.620 -21.115 1.00 84.06 188 ASP A C 1
ATOM 1617 O O . ASP A 1 188 ? -0.161 -0.599 -20.953 1.00 84.06 188 ASP A O 1
ATOM 1621 N N . ASP A 1 189 ? -0.492 1.472 -20.148 1.00 86.44 189 ASP A N 1
ATOM 1622 C CA . ASP A 1 189 ? -1.058 1.052 -18.871 1.00 86.44 189 ASP A CA 1
ATOM 1623 C C . ASP A 1 189 ? -2.437 0.405 -19.063 1.00 86.44 189 ASP A C 1
ATOM 1625 O O . ASP A 1 189 ? -3.251 0.857 -19.873 1.00 86.44 189 ASP A O 1
ATOM 1629 N N . LYS A 1 190 ? -2.731 -0.638 -18.281 1.00 85.31 190 LYS A N 1
ATOM 1630 C CA . LYS A 1 190 ? -4.057 -1.262 -18.244 1.00 85.31 190 LYS A CA 1
ATOM 1631 C C . LYS A 1 190 ? -4.949 -0.590 -17.208 1.00 85.31 190 LYS A C 1
ATOM 1633 O O . LYS A 1 190 ? -4.553 -0.392 -16.055 1.00 85.31 190 LYS A O 1
ATOM 1638 N N . THR A 1 191 ? -6.174 -0.293 -17.627 1.00 82.44 191 THR A N 1
ATOM 1639 C CA . THR A 1 191 ? -7.270 0.138 -16.756 1.00 82.44 191 THR A CA 1
ATOM 1640 C C . THR A 1 191 ? -8.229 -1.014 -16.559 1.00 82.44 191 THR A C 1
ATOM 1642 O O . THR A 1 191 ? -8.538 -1.723 -17.511 1.00 82.44 191 THR A O 1
ATOM 1645 N N . TYR A 1 192 ? -8.730 -1.172 -15.341 1.00 86.75 192 TYR A N 1
ATOM 1646 C CA . TYR A 1 192 ? -9.724 -2.185 -15.022 1.00 86.75 192 TYR A CA 1
ATOM 1647 C C . TYR A 1 192 ? -10.944 -1.525 -14.419 1.00 86.75 192 TYR A C 1
ATOM 1649 O O . TYR A 1 192 ? -10.827 -0.560 -13.661 1.00 86.75 192 TYR A O 1
ATOM 1657 N N . ILE A 1 193 ? -12.104 -2.089 -14.720 1.00 83.81 193 ILE A N 1
ATOM 1658 C CA . ILE A 1 193 ? -13.348 -1.740 -14.057 1.00 83.81 193 ILE A CA 1
ATOM 1659 C C . ILE A 1 193 ? -14.008 -3.010 -13.555 1.00 83.81 193 ILE A C 1
ATOM 1661 O O . ILE A 1 193 ? -14.045 -4.021 -14.253 1.00 83.81 193 ILE A O 1
ATOM 1665 N N . ILE A 1 194 ? -14.543 -2.927 -12.344 1.00 84.62 194 ILE A N 1
ATOM 1666 C CA . ILE A 1 194 ? -15.262 -4.009 -11.688 1.00 84.62 194 ILE A CA 1
ATOM 1667 C C . ILE A 1 194 ? -16.754 -3.699 -11.842 1.00 84.62 194 ILE A C 1
ATOM 1669 O O . ILE A 1 194 ? -17.261 -2.775 -11.206 1.00 84.62 194 ILE A O 1
ATOM 1673 N N . SER A 1 195 ? -17.433 -4.370 -12.774 1.00 74.75 195 SER A N 1
ATOM 1674 C CA . SER A 1 195 ? -18.706 -3.893 -13.340 1.00 74.75 195 SER A CA 1
ATOM 1675 C C . SER A 1 195 ? -19.853 -3.822 -12.321 1.00 74.75 195 SER A C 1
ATOM 1677 O O . SER A 1 195 ? -20.650 -2.881 -12.350 1.00 74.75 195 SER A O 1
ATOM 1679 N N . ASN A 1 196 ? -19.869 -4.740 -11.353 1.00 71.69 196 ASN A N 1
ATOM 1680 C CA . ASN A 1 196 ? -20.789 -4.756 -10.214 1.00 71.69 196 ASN A CA 1
ATOM 1681 C C . ASN A 1 196 ? -20.557 -3.601 -9.219 1.00 71.69 196 ASN A C 1
ATOM 1683 O O . ASN A 1 196 ? -21.460 -3.285 -8.451 1.00 71.69 196 ASN A O 1
ATOM 1687 N N . TYR A 1 197 ? -19.414 -2.910 -9.289 1.00 68.25 197 TYR A N 1
ATOM 1688 C CA . TYR A 1 197 ? -19.087 -1.721 -8.490 1.00 68.25 197 TYR A CA 1
ATOM 1689 C C . TYR A 1 197 ? -19.163 -0.409 -9.304 1.00 68.25 197 TYR A C 1
ATOM 1691 O O . TYR A 1 197 ? -18.633 0.611 -8.879 1.00 68.25 197 TYR A O 1
ATOM 1699 N N . ILE A 1 198 ? -19.804 -0.379 -10.485 1.00 57.84 198 ILE A N 1
ATOM 1700 C CA . ILE A 1 198 ? -20.043 0.874 -11.251 1.00 57.84 198 ILE A CA 1
ATOM 1701 C C . ILE A 1 198 ? -21.444 1.457 -10.981 1.00 57.84 198 ILE A C 1
ATOM 1703 O O . ILE A 1 198 ? -21.687 2.648 -11.194 1.00 57.84 198 ILE A O 1
ATOM 1707 N N . ILE A 1 199 ? -22.401 0.641 -10.532 1.00 51.97 199 ILE A N 1
ATOM 1708 C CA . ILE A 1 199 ? -23.807 1.055 -10.424 1.00 51.97 199 ILE A CA 1
ATOM 1709 C C . ILE A 1 199 ? -23.976 1.969 -9.210 1.00 51.97 199 ILE A C 1
ATOM 1711 O O . ILE A 1 199 ? -24.075 1.462 -8.101 1.00 51.97 199 ILE A O 1
ATOM 1715 N N . LYS A 1 200 ? -24.030 3.295 -9.437 1.00 53.28 200 LYS A N 1
ATOM 1716 C CA . LYS A 1 200 ? -24.190 4.411 -8.472 1.00 53.28 200 LYS A CA 1
ATOM 1717 C C . LYS A 1 200 ? -25.310 4.215 -7.423 1.00 53.28 200 LYS A C 1
ATOM 1719 O O . LYS A 1 200 ? -26.307 4.934 -7.418 1.00 53.28 200 LYS A O 1
ATOM 1724 N N . ASN A 1 201 ? -25.120 3.295 -6.486 1.00 54.06 201 ASN A N 1
ATOM 1725 C CA . ASN A 1 201 ? -26.041 2.977 -5.395 1.00 54.06 201 ASN A CA 1
ATOM 1726 C C . ASN A 1 201 ? -25.586 3.597 -4.065 1.00 54.06 201 ASN A C 1
ATOM 1728 O O . ASN A 1 201 ? -25.669 2.976 -3.011 1.00 54.06 201 ASN A O 1
ATOM 1732 N N . TYR A 1 202 ? -25.123 4.846 -4.098 1.00 59.41 202 TYR A N 1
ATOM 1733 C CA . TYR A 1 202 ? -24.751 5.606 -2.903 1.00 59.41 202 TYR A CA 1
ATOM 1734 C C . TYR A 1 202 ? -25.465 6.956 -2.871 1.00 59.41 202 TYR A C 1
ATOM 1736 O O . TYR A 1 202 ? -25.832 7.506 -3.913 1.00 59.41 202 TYR A O 1
ATOM 1744 N N . ALA A 1 203 ? -25.696 7.486 -1.671 1.00 56.25 203 ALA A N 1
ATOM 1745 C CA . ALA A 1 203 ? -26.096 8.875 -1.485 1.00 56.25 203 ALA A CA 1
ATOM 1746 C C . ALA A 1 203 ? -24.871 9.668 -1.014 1.00 56.25 203 ALA A C 1
ATOM 1748 O O . ALA A 1 203 ? -24.301 9.394 0.043 1.00 56.25 203 ALA A O 1
ATOM 1749 N N . THR A 1 204 ? -24.437 10.647 -1.808 1.00 56.03 204 THR A N 1
ATOM 1750 C CA . THR A 1 204 ? -23.489 11.659 -1.329 1.00 56.03 204 THR A CA 1
ATOM 1751 C C . THR A 1 204 ? -24.239 12.611 -0.418 1.00 56.03 204 THR A C 1
ATOM 1753 O O . THR A 1 204 ? -25.128 13.316 -0.891 1.00 56.03 204 THR A O 1
ATOM 1756 N N . ASN A 1 205 ? -23.882 12.634 0.863 1.00 54.12 205 ASN A N 1
ATOM 1757 C CA . ASN A 1 205 ? -24.511 13.543 1.815 1.00 54.12 205 ASN A CA 1
ATOM 1758 C C . ASN A 1 205 ? -23.888 14.939 1.734 1.00 54.12 205 ASN A C 1
ATOM 1760 O O . ASN A 1 205 ? -24.620 15.913 1.612 1.00 54.12 205 ASN A O 1
ATOM 1764 N N . TYR A 1 206 ? -22.551 15.036 1.754 1.00 56.28 206 TYR A N 1
ATOM 1765 C CA . TYR A 1 206 ? -21.832 16.313 1.726 1.00 56.28 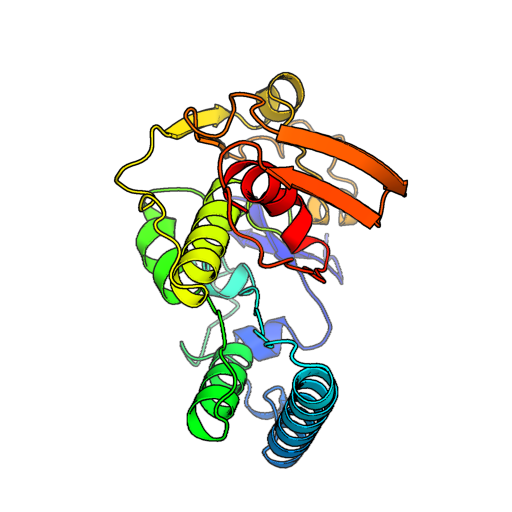206 TYR A CA 1
ATOM 1766 C C . TYR A 1 206 ? -20.444 16.158 1.088 1.00 56.28 206 TYR A C 1
ATOM 1768 O O . TYR A 1 206 ? -19.637 15.328 1.510 1.00 56.28 206 TYR A O 1
ATOM 1776 N N . TYR A 1 207 ? -20.147 16.982 0.081 1.00 56.28 207 TYR A N 1
ATOM 1777 C CA . TYR A 1 207 ? -18.769 17.249 -0.335 1.00 56.28 207 TYR A CA 1
ATOM 1778 C C . TYR A 1 207 ? -18.213 18.327 0.598 1.00 56.28 207 TYR A C 1
ATOM 1780 O O . TYR A 1 207 ? -18.727 19.444 0.598 1.00 56.28 207 TYR A O 1
ATOM 1788 N N . ILE A 1 208 ? -17.219 17.985 1.422 1.00 56.22 208 ILE A N 1
ATOM 1789 C CA . ILE A 1 208 ? -16.632 18.925 2.390 1.00 56.22 208 ILE A CA 1
ATOM 1790 C C . ILE A 1 208 ? -15.472 19.678 1.722 1.00 56.22 208 ILE A C 1
ATOM 1792 O O . ILE A 1 208 ? -15.411 20.902 1.794 1.00 56.22 208 ILE A O 1
ATOM 1796 N N . SER A 1 209 ? -14.583 18.963 1.020 1.00 61.06 209 SER A N 1
ATOM 1797 C CA . SER A 1 209 ? -13.525 19.533 0.172 1.00 61.06 209 SER A CA 1
ATOM 1798 C C . SER A 1 209 ? -12.955 18.476 -0.788 1.00 61.06 209 SER A C 1
ATOM 1800 O O . SER A 1 209 ? -13.378 17.322 -0.763 1.00 61.06 209 SER A O 1
ATOM 1802 N N . SER A 1 210 ? -11.957 18.839 -1.606 1.00 58.28 210 SER A N 1
ATOM 1803 C CA . SER A 1 210 ? -11.209 17.888 -2.454 1.00 58.28 210 SER A CA 1
ATOM 1804 C C . SER A 1 210 ? -10.464 16.809 -1.666 1.00 58.28 210 SER A C 1
ATOM 1806 O O . SER A 1 210 ? -10.025 15.823 -2.249 1.00 58.28 210 SER A O 1
ATOM 1808 N N . GLU A 1 211 ? -10.323 17.001 -0.356 1.00 64.62 211 GLU A N 1
ATOM 1809 C CA . GLU A 1 211 ? -9.546 16.155 0.551 1.00 64.62 211 GLU A CA 1
ATOM 1810 C C . GLU A 1 211 ? -10.424 15.473 1.612 1.00 64.62 211 GLU A C 1
ATOM 1812 O O . GLU A 1 211 ? -9.979 14.532 2.259 1.00 64.62 211 GLU A O 1
ATOM 1817 N N . ASN A 1 212 ? -11.682 15.903 1.774 1.00 68.94 212 ASN A N 1
ATOM 1818 C CA . ASN A 1 212 ? -12.600 15.387 2.788 1.00 68.94 212 ASN A CA 1
ATOM 1819 C C . ASN A 1 212 ? -13.937 14.979 2.158 1.00 68.94 212 ASN A C 1
ATOM 1821 O O . ASN A 1 212 ? -14.687 15.814 1.639 1.00 68.94 212 ASN A O 1
ATOM 1825 N N . PHE A 1 213 ? -14.263 13.690 2.264 1.00 69.00 213 PHE A N 1
ATOM 1826 C CA . PHE A 1 213 ? -15.472 13.100 1.693 1.00 69.00 213 PHE A CA 1
ATOM 1827 C C . PHE A 1 213 ? -16.308 12.413 2.773 1.00 69.00 213 PHE A C 1
ATOM 1829 O O . PHE A 1 213 ? -15.773 11.689 3.608 1.00 69.00 213 PHE A O 1
ATOM 1836 N N . SER A 1 214 ? -17.629 12.587 2.712 1.00 72.44 214 SER A N 1
ATOM 1837 C CA . SER A 1 214 ? -18.591 11.823 3.508 1.00 72.44 214 SER A CA 1
ATOM 1838 C C . SER A 1 214 ? -19.686 11.265 2.598 1.00 72.44 214 SER A C 1
ATOM 1840 O O . SER A 1 214 ? -20.259 11.976 1.766 1.00 72.44 214 SER A O 1
ATOM 1842 N N . PHE A 1 215 ? -19.964 9.972 2.728 1.00 71.81 215 PHE A N 1
ATOM 1843 C CA . PHE A 1 215 ? -20.985 9.256 1.968 1.00 71.81 215 PHE A CA 1
ATOM 1844 C C . PHE A 1 215 ? -21.677 8.246 2.882 1.00 71.81 215 PHE A C 1
ATOM 1846 O O . PHE A 1 215 ? -21.068 7.758 3.827 1.00 71.81 215 PHE A O 1
ATOM 1853 N N . ASN A 1 216 ? -22.934 7.934 2.568 1.00 68.69 216 ASN A N 1
ATOM 1854 C CA . ASN A 1 216 ? -23.629 6.784 3.134 1.00 68.69 216 ASN A CA 1
ATOM 1855 C C . ASN A 1 216 ? -23.883 5.787 2.000 1.00 68.69 216 ASN A C 1
ATOM 1857 O O . ASN A 1 216 ? -24.518 6.143 0.992 1.00 68.69 216 ASN A O 1
ATOM 1861 N N . SER A 1 217 ? -23.414 4.548 2.155 1.00 65.81 217 SER A N 1
ATOM 1862 C CA . SER A 1 217 ? -23.845 3.471 1.267 1.00 65.81 217 SER A CA 1
ATOM 1863 C C . SER A 1 217 ? -25.337 3.200 1.471 1.00 65.81 217 SER A C 1
ATOM 1865 O O . SER A 1 217 ? -25.834 3.157 2.595 1.00 65.81 217 SER A O 1
ATOM 1867 N N . LYS A 1 218 ? -26.076 3.018 0.370 1.00 62.44 218 LYS A N 1
ATOM 1868 C CA . LYS A 1 218 ? -27.486 2.588 0.426 1.00 62.44 218 LYS A CA 1
ATOM 1869 C C . LYS A 1 218 ? -27.624 1.072 0.594 1.00 62.44 218 LYS A C 1
ATOM 1871 O O . LYS A 1 218 ? -28.735 0.592 0.792 1.00 62.44 218 LYS A O 1
ATOM 1876 N N . LEU A 1 219 ? -26.526 0.327 0.447 1.00 60.06 219 LEU A N 1
ATOM 1877 C CA . LEU A 1 219 ? -26.513 -1.138 0.447 1.00 60.06 219 LEU A CA 1
ATOM 1878 C C . LEU A 1 219 ? -26.214 -1.721 1.834 1.00 60.06 219 LEU A C 1
ATOM 1880 O O . LEU A 1 219 ? -26.573 -2.867 2.092 1.00 60.06 219 LEU A O 1
ATOM 1884 N N . TYR A 1 220 ? -25.609 -0.940 2.733 1.00 62.38 220 TYR A N 1
ATOM 1885 C CA . TYR A 1 220 ? -25.262 -1.374 4.083 1.00 62.38 220 TYR A CA 1
ATOM 1886 C C . TYR A 1 220 ? -26.094 -0.642 5.144 1.00 62.38 220 TYR A C 1
ATOM 1888 O O . TYR A 1 220 ? -25.894 0.534 5.416 1.00 62.38 220 TYR A O 1
ATOM 1896 N N . ASN A 1 221 ? -27.003 -1.369 5.802 1.00 57.59 221 ASN A N 1
ATOM 1897 C CA . ASN A 1 221 ? -27.810 -0.879 6.933 1.00 57.59 221 ASN A CA 1
ATOM 1898 C C . ASN A 1 221 ? -27.076 -0.991 8.289 1.00 57.59 221 ASN A C 1
ATOM 1900 O O . ASN A 1 221 ? -27.711 -1.147 9.336 1.00 57.59 221 ASN A O 1
ATOM 1904 N N . ASN A 1 222 ? -25.739 -0.969 8.295 1.00 63.84 222 ASN A N 1
ATOM 1905 C CA . ASN A 1 222 ? -24.981 -1.050 9.542 1.00 63.84 222 ASN A CA 1
ATOM 1906 C C . ASN A 1 222 ? -25.005 0.309 10.268 1.00 63.84 222 ASN A C 1
ATOM 1908 O O . ASN A 1 222 ? -24.879 1.357 9.645 1.00 63.84 222 ASN A O 1
ATOM 1912 N N . LYS A 1 223 ? -25.164 0.296 11.597 1.00 63.59 223 LYS A N 1
ATOM 1913 C CA . LYS A 1 223 ? -25.111 1.506 12.439 1.00 63.59 223 LYS A CA 1
ATOM 1914 C C . LYS A 1 223 ? -23.678 1.977 12.724 1.00 63.59 223 LYS A C 1
ATOM 1916 O O . LYS A 1 223 ? -23.500 3.038 13.319 1.00 63.59 223 LYS A O 1
ATOM 1921 N N . SER A 1 224 ? -22.669 1.186 12.360 1.00 71.00 224 SER A N 1
ATOM 1922 C CA . SER A 1 224 ? -21.258 1.529 12.545 1.00 71.00 224 SER A CA 1
ATOM 1923 C C . SER A 1 224 ? -20.803 2.575 11.529 1.00 71.00 224 SER A C 1
ATOM 1925 O O . SER A 1 224 ? -20.826 2.328 10.329 1.00 71.00 224 SER A O 1
ATOM 1927 N N . ASN A 1 225 ? -20.329 3.720 12.020 1.00 80.94 225 ASN A N 1
ATOM 1928 C CA . ASN A 1 225 ? -19.661 4.724 11.194 1.00 80.94 225 ASN A CA 1
ATOM 1929 C C . ASN A 1 225 ? -18.181 4.356 11.031 1.00 80.94 225 ASN A C 1
ATOM 1931 O O . ASN A 1 225 ? -17.523 4.013 12.014 1.00 80.94 225 ASN A O 1
ATOM 1935 N N . ILE A 1 226 ? -17.648 4.471 9.814 1.00 84.00 226 ILE A N 1
ATOM 1936 C CA . ILE A 1 226 ? -16.234 4.213 9.520 1.00 84.00 226 ILE A CA 1
ATOM 1937 C C . ILE A 1 226 ? -15.583 5.524 9.082 1.00 84.00 226 ILE A C 1
ATOM 1939 O O . ILE A 1 226 ? -16.060 6.191 8.166 1.00 84.00 226 ILE A O 1
ATOM 1943 N N . MET A 1 227 ? -14.475 5.884 9.730 1.00 87.88 227 MET A N 1
ATOM 1944 C CA . MET A 1 227 ? -13.617 6.987 9.305 1.00 87.88 227 MET A CA 1
ATOM 1945 C C . MET A 1 227 ? -12.330 6.414 8.722 1.00 87.88 227 MET A C 1
ATOM 1947 O O . MET A 1 227 ? -11.619 5.669 9.394 1.00 87.88 227 MET A O 1
ATOM 1951 N N . ILE A 1 228 ? -12.032 6.775 7.476 1.00 86.50 228 ILE A N 1
ATOM 1952 C CA . ILE A 1 228 ? -10.840 6.324 6.761 1.00 86.50 228 ILE A CA 1
ATOM 1953 C C . ILE A 1 228 ? -9.931 7.529 6.543 1.00 86.50 228 ILE A C 1
ATOM 1955 O O . ILE A 1 228 ? -10.312 8.480 5.864 1.00 86.50 228 ILE A O 1
ATOM 1959 N N . ILE A 1 229 ? -8.730 7.476 7.119 1.00 87.19 229 ILE A N 1
ATOM 1960 C CA . ILE A 1 229 ? -7.669 8.464 6.906 1.00 87.19 229 ILE A CA 1
ATOM 1961 C C . ILE A 1 229 ? -6.626 7.805 6.007 1.00 87.19 229 ILE A C 1
ATOM 1963 O O . ILE A 1 229 ? -6.062 6.773 6.366 1.00 87.19 229 ILE A O 1
ATOM 1967 N N . IL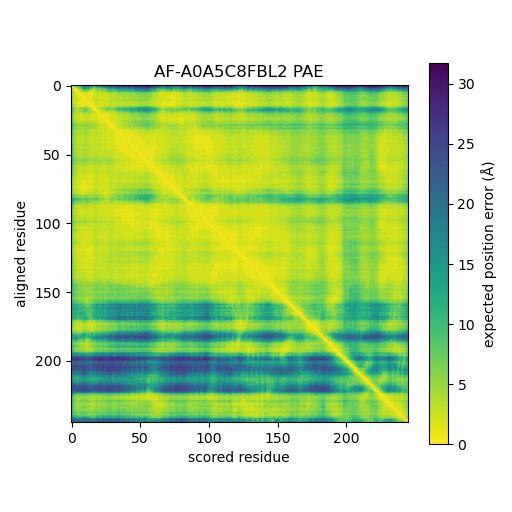E A 1 230 ? -6.412 8.375 4.825 1.00 84.06 230 ILE A N 1
ATOM 1968 C CA . ILE A 1 230 ? -5.599 7.802 3.744 1.00 84.06 230 ILE A CA 1
ATOM 1969 C C . ILE A 1 230 ? -4.655 8.851 3.166 1.00 84.06 230 ILE A C 1
ATOM 1971 O O . ILE A 1 230 ? -4.911 10.050 3.258 1.00 84.06 230 ILE A O 1
ATOM 1975 N N . ASP A 1 231 ? -3.586 8.379 2.534 1.00 85.50 231 ASP A N 1
ATOM 1976 C CA . ASP A 1 231 ? -2.780 9.177 1.615 1.00 85.50 231 ASP A CA 1
ATOM 1977 C C . ASP A 1 231 ? -3.297 9.032 0.165 1.00 85.50 231 ASP A C 1
ATOM 1979 O O . ASP A 1 231 ? -4.419 8.573 -0.087 1.00 85.50 231 ASP A O 1
ATOM 1983 N N . SER A 1 232 ? -2.474 9.411 -0.814 1.00 85.31 232 SER A N 1
ATOM 1984 C CA . SER A 1 232 ? -2.814 9.351 -2.236 1.00 85.31 232 SER A CA 1
ATOM 1985 C C . SER A 1 232 ? -3.117 7.939 -2.766 1.00 85.31 232 SER A C 1
ATOM 1987 O O . SER A 1 232 ? -3.837 7.824 -3.761 1.00 85.31 232 SER A O 1
ATOM 1989 N N . PHE A 1 233 ? -2.681 6.855 -2.105 1.00 85.00 233 PHE A N 1
ATOM 1990 C CA . PHE A 1 233 ? -3.074 5.487 -2.480 1.00 85.00 233 PHE A CA 1
ATOM 1991 C C . PHE A 1 233 ? -4.580 5.264 -2.346 1.00 85.00 233 PHE A C 1
ATOM 1993 O O . PHE A 1 233 ? -5.186 4.550 -3.153 1.00 85.00 233 PHE A O 1
ATOM 2000 N N . GLY A 1 234 ? -5.214 5.917 -1.375 1.00 82.50 234 GLY A N 1
ATOM 2001 C CA . GLY A 1 234 ? -6.638 5.745 -1.136 1.00 82.50 234 GLY A CA 1
ATOM 2002 C C . GLY A 1 234 ? -7.538 6.383 -2.204 1.00 82.50 234 GLY A C 1
ATOM 2003 O O . GLY A 1 234 ? -8.722 6.054 -2.252 1.00 82.50 234 GLY A O 1
ATOM 2004 N N . LEU A 1 235 ? -7.009 7.206 -3.122 1.00 79.62 235 LEU A N 1
ATOM 2005 C CA . LEU A 1 235 ? -7.793 7.818 -4.208 1.00 79.62 235 LEU A CA 1
ATOM 2006 C C . LEU A 1 235 ? -8.483 6.771 -5.095 1.00 79.62 235 LEU A C 1
ATOM 2008 O O . LEU A 1 235 ? -9.662 6.910 -5.419 1.00 79.62 235 LEU A O 1
ATOM 2012 N N . ASN A 1 236 ? -7.785 5.676 -5.418 1.00 81.44 236 ASN A N 1
ATOM 2013 C CA . ASN A 1 236 ? -8.353 4.566 -6.193 1.00 81.44 236 ASN A CA 1
ATOM 2014 C C . ASN A 1 236 ? -9.328 3.690 -5.375 1.00 81.44 236 ASN A C 1
ATOM 2016 O O . ASN A 1 236 ? -10.001 2.836 -5.947 1.00 81.44 236 ASN A O 1
ATOM 2020 N N . MET A 1 237 ? -9.430 3.904 -4.057 1.00 81.62 237 MET A N 1
ATOM 2021 C CA . MET A 1 237 ? -10.344 3.185 -3.162 1.00 81.62 237 MET A CA 1
ATOM 2022 C C . MET A 1 237 ? -11.648 3.948 -2.899 1.00 81.62 237 MET A C 1
ATOM 2024 O O . MET A 1 237 ? -12.650 3.320 -2.569 1.00 81.62 237 MET A O 1
ATOM 2028 N N . ILE A 1 238 ? -11.675 5.278 -3.082 1.00 77.44 238 ILE A N 1
ATOM 2029 C CA . ILE A 1 238 ? -12.857 6.122 -2.803 1.00 77.44 238 ILE A CA 1
ATOM 2030 C C . ILE A 1 238 ? -14.107 5.591 -3.512 1.00 77.44 238 ILE A C 1
ATOM 2032 O O . ILE A 1 238 ? -15.187 5.562 -2.925 1.00 77.44 238 ILE A O 1
ATOM 2036 N N . GLY A 1 239 ? -13.964 5.158 -4.769 1.00 74.12 239 GLY A N 1
ATOM 2037 C CA . GLY A 1 239 ? -15.061 4.555 -5.523 1.00 74.12 239 GLY A CA 1
ATOM 2038 C C . GLY A 1 239 ? -15.610 3.300 -4.847 1.00 74.12 239 GLY A C 1
ATOM 2039 O O . GLY A 1 239 ? -16.819 3.174 -4.720 1.00 74.12 239 GLY A O 1
ATOM 2040 N N . LEU A 1 240 ? -14.735 2.420 -4.358 1.00 79.31 240 LEU A N 1
ATOM 2041 C CA . LEU A 1 240 ? -15.091 1.143 -3.733 1.00 79.31 240 LEU A CA 1
ATOM 2042 C C . LEU A 1 240 ? -15.776 1.331 -2.378 1.00 79.31 240 LEU A C 1
ATOM 2044 O O . LEU A 1 240 ? -16.776 0.672 -2.093 1.00 79.31 240 LEU A O 1
ATOM 2048 N N . TYR A 1 241 ? -15.283 2.277 -1.574 1.00 75.88 241 TYR A N 1
ATOM 2049 C CA . TYR A 1 241 ? -15.868 2.571 -0.270 1.00 75.88 241 TYR A CA 1
ATOM 2050 C C . TYR A 1 241 ? -17.315 3.034 -0.373 1.00 75.88 241 TYR A C 1
ATOM 2052 O O . TYR A 1 241 ? -18.147 2.580 0.399 1.00 75.88 241 TYR A O 1
ATOM 2060 N N . ARG A 1 242 ? -17.646 3.845 -1.384 1.00 69.56 242 ARG A N 1
ATOM 2061 C CA . ARG A 1 242 ? -19.024 4.305 -1.606 1.00 69.56 242 ARG A CA 1
ATOM 2062 C C . ARG A 1 242 ? -20.030 3.166 -1.787 1.00 69.56 242 ARG A C 1
ATOM 2064 O O . ARG A 1 242 ? -21.217 3.391 -1.574 1.00 69.56 242 ARG A O 1
ATOM 2071 N N . TYR A 1 243 ? -19.590 1.979 -2.201 1.00 65.62 243 TYR A N 1
ATOM 2072 C CA . TYR A 1 243 ? -20.481 0.845 -2.434 1.00 65.62 243 TYR A CA 1
ATOM 2073 C C . TYR A 1 243 ? -20.641 -0.052 -1.215 1.00 65.62 243 TYR A C 1
ATOM 2075 O O . TYR A 1 243 ? -21.774 -0.376 -0.859 1.00 65.62 243 TYR A O 1
ATOM 2083 N N . GLY A 1 244 ? -19.539 -0.471 -0.592 1.00 58.28 244 GLY A N 1
ATOM 2084 C CA . GLY A 1 244 ? -19.602 -1.537 0.410 1.00 58.28 244 GLY A CA 1
ATOM 2085 C C . GLY A 1 244 ? -19.380 -1.124 1.859 1.00 58.28 244 GLY A C 1
ATOM 2086 O O . GLY A 1 244 ? -19.290 -2.023 2.688 1.00 58.28 244 GLY A O 1
ATOM 2087 N N . ILE A 1 245 ? -19.305 0.177 2.170 1.00 55.47 245 ILE A N 1
ATOM 2088 C CA . ILE A 1 245 ? -19.376 0.702 3.547 1.00 55.47 245 ILE A CA 1
ATOM 2089 C C . ILE A 1 245 ? -20.253 1.946 3.655 1.00 55.47 245 ILE A C 1
ATOM 2091 O O . ILE A 1 245 ? -20.245 2.783 2.725 1.00 55.47 245 ILE A O 1
#

Radius of gyration: 19.01 Å; Cα contacts (8 Å, |Δi|>4): 332; chains: 1; bounding box: 50×34×52 Å

Mean predicted aligned error: 6.77 Å

InterPro domains:
  IPR031811 AlgX/AlgJ, SGNH hydrolase-like domain [PF16822] (6-153)

Organism: NCBI:txid29522

Solvent-accessible surface area (backbone atoms only — not comparable to full-atom values): 14778 Å² total; per-residue (Å²): 136,90,56,84,51,44,42,79,23,45,97,74,28,45,39,78,34,54,93,61,46,64,44,32,55,27,45,44,68,92,65,38,80,49,72,69,57,51,52,52,52,47,52,52,51,50,52,54,40,51,60,34,44,77,70,77,38,89,64,72,49,76,49,87,70,60,52,65,79,69,47,49,89,32,50,42,87,88,67,63,62,74,46,95,66,39,51,65,54,54,50,52,50,50,44,54,75,75,45,91,61,48,70,42,63,46,53,68,61,49,57,71,40,51,86,82,39,77,32,49,42,40,42,19,73,41,56,32,47,58,34,27,46,54,42,48,45,51,51,36,48,76,70,75,41,91,69,76,53,82,90,73,54,58,73,48,80,42,57,35,83,51,23,66,86,69,74,44,88,79,82,36,54,51,30,49,77,67,73,42,70,86,46,92,85,79,52,86,39,75,35,58,44,50,61,86,74,66,70,86,54,50,48,78,78,48,86,77,50,101,87,40,83,49,66,46,22,71,74,52,92,68,89,75,84,84,86,87,89,71,63,81,68,42,63,48,32,55,66,56,45,41,52,82,76

Foldseek 3Di:
DDFQFWDQWAPRFIFGHDVCPLVLQQPPPVSADDPVNLVVVLVVVVVVQVVCVVVVHHDAAEDEDWPCLLPVVRHHPVSHHPDNDGNVNVSQVSNVVPDPHHYQYLNVVSNVCVVVDPQPARLDGAGFLLVLVSSVCSVCVSVVHDDDDPVRFDKDKDWQVCCVVVVGDDPSVNCVSVVNVPPPPRGRTMHMDRPVLPPQQWDFPDDPDPQDGDTDGPVDPDPDDDDDDDDPNCPSVPSVVRHRD

Secondary structure (DSSP, 8-state):
---SSEEE-GGG-EEE--TTHHHHHHT-GGGSPPHHHHHHHHHHHHHHHHHHHTTT---EEE-PPPHHHH-GGGS-TTS--S-S--HHHHHHHHHHHH---EEE--HHHHHHHTTTS--B-SSSSSB-HHHHHHHHHHHHHHTT-----GGGS-EEEEEGGGTGGGT-----HHHHHTT-TT-TTS--PEEEEEGGG-S--EEEEEE--SS-EEEEESS------------GGGGGTHHHHHHH-

pLDDT: mean 84.78, std 12.96, range [45.19, 98.62]

Nearest PDB structures (foldseek):
  4o8v-assembly2_B  TM=6.344E-01  e=3.698E-06  Pseudomonas putida KT2440
  4o8v-assembly1_A  TM=5.808E-01  e=5.041E-06  Pseudomonas putida KT2440
  5v8e-assembly2_B  TM=6.066E-01  e=9.967E-06  Bacillus cereus ATCC 10987
  5v8d-assembly1_A  TM=5.676E-01  e=2.687E-05  Bacillus cereus ATCC 10987
  4nzk-assembly1_A  TM=5.987E-01  e=1.725E-04  [Eubacterium] siraeum DSM 15702

Sequence (245 aa):
MFSRRVLLGKYKWLFFKNPNLTEKYIGIEKYNFTEKELEIAKNNLIHFRDELKKKNIDFIFMVCPDKQFIYSKYMPDYIKRKSTKNGTDIFVEYIKNNTDIKVVYPKEELLKYKDKYQLYYKYDAHWNTLGAYIEYTQLMKSLNLYIDNIDNVDIKDFDGNQSYNLGVYQYNDMAYLLSLNSLKYYNDDKTYIISNYIIKNYATNYYISSENFSFNSKLYNNKSNIMIIIDSFGLNMIGLYRYGI